Protein AF-A0A2A4TA27-F1 (afdb_monomer_lite)

Structure (mmCIF, N/CA/C/O backbone):
data_AF-A0A2A4TA27-F1
#
_entry.id   AF-A0A2A4TA27-F1
#
loop_
_atom_site.group_PDB
_atom_site.id
_atom_site.type_symbol
_atom_site.label_atom_id
_atom_site.label_alt_id
_atom_site.label_comp_id
_atom_site.label_asym_id
_atom_site.label_entity_id
_atom_site.label_seq_id
_atom_site.pdbx_PDB_ins_code
_atom_site.Cartn_x
_atom_site.Cartn_y
_atom_site.Cartn_z
_atom_site.occupancy
_atom_site.B_iso_or_equiv
_atom_site.auth_seq_id
_atom_site.auth_comp_id
_atom_site.auth_asym_id
_atom_site.auth_atom_id
_atom_site.pdbx_PDB_model_num
ATOM 1 N N . MET A 1 1 ? -9.611 -12.342 21.151 1.00 64.62 1 MET A N 1
ATOM 2 C CA . MET A 1 1 ? -9.942 -11.246 20.234 1.00 64.62 1 MET A CA 1
ATOM 3 C C . MET A 1 1 ? -11.449 -11.214 20.053 1.00 64.62 1 MET A C 1
ATOM 5 O O . MET A 1 1 ? -12.014 -12.257 19.731 1.00 64.62 1 MET A O 1
ATOM 9 N N . LYS A 1 2 ? -12.107 -10.080 20.311 1.00 84.44 2 LYS A N 1
ATOM 10 C CA . LYS A 1 2 ? -13.554 -9.932 20.094 1.00 84.44 2 LYS A CA 1
ATOM 11 C C . LYS A 1 2 ? -13.846 -9.505 18.650 1.00 84.44 2 LYS A C 1
ATOM 13 O O . LYS A 1 2 ? -14.215 -8.372 18.377 1.00 84.44 2 LYS A O 1
ATOM 18 N N . ILE A 1 3 ? -13.661 -10.434 17.708 1.00 87.12 3 ILE A N 1
ATOM 19 C CA . ILE A 1 3 ? -13.783 -10.169 16.258 1.00 87.12 3 ILE A CA 1
ATOM 20 C C . ILE A 1 3 ? -15.136 -9.552 15.895 1.00 87.12 3 ILE A C 1
ATOM 22 O O . ILE A 1 3 ? -15.188 -8.662 15.058 1.00 87.12 3 ILE A O 1
ATOM 26 N N . LYS A 1 4 ? -16.224 -9.996 16.536 1.00 91.56 4 LYS A N 1
ATOM 27 C CA . LYS A 1 4 ? -17.575 -9.479 16.271 1.00 91.56 4 LYS A CA 1
ATOM 28 C C . LYS A 1 4 ? -17.718 -7.990 16.596 1.00 91.56 4 LYS A C 1
ATOM 30 O O . LYS A 1 4 ? -18.413 -7.290 15.870 1.00 91.56 4 LYS A O 1
ATOM 35 N N . ASP A 1 5 ? -17.035 -7.512 17.632 1.00 93.19 5 ASP A N 1
ATOM 36 C CA . ASP A 1 5 ? -17.118 -6.112 18.051 1.00 93.19 5 ASP A CA 1
ATOM 37 C C . ASP A 1 5 ? -16.326 -5.221 17.088 1.00 93.19 5 ASP A C 1
ATOM 39 O O . ASP A 1 5 ? -16.842 -4.207 16.623 1.00 93.19 5 ASP A O 1
ATOM 43 N N . ILE A 1 6 ? -15.126 -5.660 16.682 1.00 94.69 6 ILE A N 1
ATOM 44 C CA . ILE A 1 6 ? -14.356 -4.997 15.615 1.00 94.69 6 ILE A CA 1
ATOM 45 C C . ILE A 1 6 ? -15.177 -4.990 14.320 1.00 94.69 6 ILE A C 1
ATOM 47 O O . ILE A 1 6 ? -15.304 -3.956 13.673 1.00 94.69 6 ILE A O 1
ATOM 51 N N . GLN A 1 7 ? -15.799 -6.118 13.968 1.00 95.94 7 GLN A N 1
ATOM 52 C CA . GLN A 1 7 ? -16.638 -6.229 12.778 1.00 95.94 7 GLN A CA 1
ATOM 53 C C . GLN A 1 7 ? -17.811 -5.243 12.808 1.00 95.94 7 GLN A C 1
ATOM 55 O O . GLN A 1 7 ? -18.128 -4.651 11.781 1.00 95.94 7 GLN A O 1
ATOM 60 N N . SER A 1 8 ? -18.428 -5.029 13.973 1.00 95.44 8 SER A N 1
ATOM 61 C CA . SER A 1 8 ? -19.489 -4.034 14.136 1.00 95.44 8 SER A CA 1
ATOM 62 C C . SER A 1 8 ? -18.990 -2.611 13.880 1.00 95.44 8 SER A C 1
ATOM 64 O O . SER A 1 8 ? -19.709 -1.823 13.270 1.00 95.44 8 SER A O 1
ATOM 66 N N . ILE A 1 9 ? -17.773 -2.277 14.321 1.00 95.56 9 ILE A N 1
ATOM 67 C CA . ILE A 1 9 ? -17.144 -0.978 14.041 1.00 95.56 9 ILE A CA 1
ATOM 68 C C . ILE A 1 9 ? -16.861 -0.839 12.541 1.00 95.56 9 ILE A C 1
ATOM 70 O O . ILE A 1 9 ? -17.221 0.174 11.950 1.00 95.56 9 ILE A O 1
ATOM 74 N N . VAL A 1 10 ? -16.278 -1.866 11.915 1.00 96.50 10 VAL A N 1
ATOM 75 C CA . VAL A 1 10 ? -15.976 -1.890 10.473 1.00 96.50 10 VAL A CA 1
ATOM 76 C C . VAL A 1 10 ? -17.240 -1.695 9.638 1.00 96.50 10 VAL A C 1
ATOM 78 O O . VAL A 1 10 ? -17.238 -0.864 8.735 1.00 96.50 10 VAL A O 1
ATOM 81 N N . ASN A 1 11 ? -18.329 -2.396 9.974 1.00 96.56 11 ASN A N 1
ATOM 82 C CA . ASN A 1 11 ? -19.616 -2.268 9.284 1.00 96.56 11 ASN A CA 1
ATOM 83 C C . ASN A 1 11 ? -20.144 -0.825 9.346 1.00 96.56 11 ASN A C 1
ATOM 85 O O . ASN A 1 11 ? -20.583 -0.264 8.349 1.00 96.56 11 ASN A O 1
ATOM 89 N N . ARG A 1 12 ? -20.032 -0.192 10.514 1.00 96.31 12 ARG A N 1
ATOM 90 C CA . ARG A 1 12 ? -20.475 1.189 10.707 1.00 96.31 12 ARG A CA 1
ATOM 91 C C . ARG A 1 12 ? -19.568 2.196 9.983 1.00 96.31 12 ARG A C 1
ATOM 93 O O . ARG A 1 12 ? -20.035 3.232 9.537 1.00 96.31 12 ARG A O 1
ATOM 100 N N . ILE A 1 13 ? -18.272 1.900 9.841 1.00 95.81 13 ILE A N 1
ATOM 101 C CA . ILE A 1 13 ? -17.334 2.730 9.066 1.00 95.81 13 ILE A CA 1
ATOM 102 C C . ILE A 1 13 ? -17.626 2.623 7.568 1.00 95.81 13 ILE A C 1
ATOM 104 O O . ILE A 1 13 ? -17.652 3.647 6.891 1.00 95.81 13 ILE A O 1
ATOM 108 N N . ILE A 1 14 ? -17.842 1.415 7.031 1.00 94.75 14 ILE A N 1
ATOM 109 C CA . ILE A 1 14 ? -18.106 1.258 5.595 1.00 94.75 14 ILE A CA 1
ATOM 110 C C . ILE A 1 14 ? -19.403 1.964 5.185 1.00 94.75 14 ILE A C 1
ATOM 112 O O . ILE A 1 14 ? -19.425 2.581 4.126 1.00 94.75 14 ILE A O 1
ATOM 116 N N . GLU A 1 15 ? -20.435 1.955 6.035 1.00 94.81 15 GLU A N 1
ATOM 117 C CA . GLU A 1 15 ? -21.699 2.680 5.819 1.00 94.81 15 GLU A CA 1
ATOM 118 C C . GLU A 1 15 ? -21.492 4.187 5.612 1.00 94.81 15 GLU A C 1
ATOM 120 O O . GLU A 1 15 ? -22.244 4.819 4.875 1.00 94.81 15 GLU A O 1
ATOM 125 N N . GLU A 1 16 ? -20.441 4.755 6.199 1.00 93.31 16 GLU A N 1
ATOM 126 C CA . GLU A 1 16 ? -20.087 6.165 6.043 1.00 93.31 16 GLU A CA 1
ATOM 127 C C . GLU A 1 16 ? -19.122 6.432 4.870 1.00 93.31 16 GLU A C 1
ATOM 129 O O . GLU A 1 16 ? -18.925 7.583 4.476 1.00 93.31 16 GLU A O 1
ATOM 134 N N . LEU A 1 17 ? -18.476 5.391 4.332 1.00 88.94 17 LEU A N 1
ATOM 135 C CA . LEU A 1 17 ? -17.512 5.487 3.227 1.00 88.94 17 LEU A CA 1
ATOM 136 C C . LEU A 1 17 ? -18.113 5.105 1.861 1.00 88.94 17 LEU A C 1
ATOM 138 O O . LEU A 1 17 ? -17.558 5.471 0.822 1.00 88.94 17 LEU A O 1
ATOM 142 N N . VAL A 1 18 ? -19.234 4.377 1.827 1.00 85.12 18 VAL A N 1
ATOM 143 C CA . VAL A 1 18 ? -19.963 4.054 0.587 1.00 85.12 18 VAL A CA 1
ATOM 144 C C . VAL A 1 18 ? -20.418 5.321 -0.161 1.00 85.12 18 VAL A C 1
ATOM 146 O O . VAL A 1 18 ? -20.655 6.357 0.457 1.00 85.12 18 VAL A O 1
ATOM 149 N N . PRO A 1 19 ? -20.549 5.272 -1.504 1.00 83.38 19 PRO A N 1
ATOM 150 C CA . PRO A 1 19 ? -20.523 4.083 -2.371 1.00 83.38 19 PRO A CA 1
ATOM 151 C C . PRO A 1 19 ? -19.126 3.625 -2.808 1.00 83.38 19 PRO A C 1
ATOM 153 O O . PRO A 1 19 ? -19.004 2.586 -3.449 1.00 83.38 19 PRO A O 1
ATOM 156 N N . ASN A 1 20 ? -18.071 4.363 -2.471 1.00 86.00 20 ASN A N 1
ATOM 157 C CA . ASN A 1 20 ? -16.763 4.183 -3.104 1.00 86.00 20 ASN A CA 1
ATOM 158 C C . ASN A 1 20 ? -15.916 3.061 -2.495 1.00 86.00 20 ASN A C 1
ATOM 160 O O . ASN A 1 20 ? -14.750 2.944 -2.832 1.00 86.00 20 ASN A O 1
ATOM 164 N N . PHE A 1 21 ? -16.439 2.245 -1.587 1.00 93.75 21 PHE A N 1
ATOM 165 C CA . PHE A 1 21 ? -15.641 1.241 -0.890 1.00 93.75 21 PHE A CA 1
ATOM 166 C C . PHE A 1 21 ? -16.381 -0.090 -0.809 1.00 93.75 21 PHE A C 1
ATOM 168 O O . PHE A 1 21 ? -17.607 -0.139 -0.758 1.00 93.75 21 PHE A O 1
ATOM 175 N N . THR A 1 22 ? -15.617 -1.180 -0.785 1.00 94.31 22 THR A N 1
ATOM 176 C CA . THR A 1 22 ? -16.113 -2.545 -0.581 1.00 94.31 22 THR A CA 1
ATOM 177 C C . THR A 1 22 ? -15.485 -3.137 0.672 1.00 94.31 22 THR A C 1
ATOM 179 O O . THR A 1 22 ? -14.321 -2.886 0.973 1.00 94.31 22 THR A O 1
ATOM 182 N N . GLN A 1 23 ? -16.246 -3.950 1.400 1.00 95.06 23 GLN A N 1
ATOM 183 C CA . GLN A 1 23 ? -15.779 -4.629 2.601 1.00 95.06 23 GLN A CA 1
ATOM 184 C C . GLN A 1 23 ? -15.590 -6.130 2.354 1.00 95.06 23 GLN A C 1
ATOM 186 O O . GLN A 1 23 ? -16.453 -6.792 1.778 1.00 95.06 23 GLN A O 1
ATOM 191 N N . LYS A 1 24 ? -14.497 -6.686 2.881 1.00 93.69 24 LYS A N 1
ATOM 192 C CA . LYS A 1 24 ? -14.246 -8.125 2.977 1.00 93.69 24 LYS A CA 1
ATOM 193 C C . LYS A 1 24 ? -13.761 -8.487 4.378 1.00 93.69 24 LYS A C 1
ATOM 195 O O . LYS A 1 24 ? -12.585 -8.358 4.701 1.00 93.69 24 LYS A O 1
ATOM 200 N N . GLY A 1 25 ? -14.676 -8.953 5.227 1.00 93.81 25 GLY A N 1
ATOM 201 C CA . GLY A 1 25 ? -14.370 -9.214 6.636 1.00 93.81 25 GLY A CA 1
ATOM 202 C C . GLY A 1 25 ? -13.944 -7.930 7.353 1.00 93.81 25 GLY A C 1
ATOM 203 O O . GLY A 1 25 ? -14.730 -6.984 7.428 1.00 93.81 25 GLY A O 1
ATOM 204 N N . LEU A 1 26 ? -12.701 -7.908 7.843 1.00 96.00 26 LEU A N 1
ATOM 205 C CA . LEU A 1 26 ? -12.072 -6.764 8.516 1.00 96.00 26 LEU A CA 1
ATOM 206 C C . LEU A 1 26 ? -11.231 -5.883 7.572 1.00 96.00 26 LEU A C 1
ATOM 208 O O . LEU A 1 26 ? -10.465 -5.041 8.031 1.00 96.00 26 LEU A O 1
ATOM 212 N N . LEU A 1 27 ? -11.359 -6.083 6.262 1.00 96.81 27 LEU A N 1
ATOM 213 C CA . LEU A 1 27 ? -10.717 -5.276 5.233 1.00 96.81 27 LEU A CA 1
ATOM 214 C C . LEU A 1 27 ? -11.757 -4.368 4.568 1.00 96.81 27 LEU A C 1
ATOM 216 O O . LEU A 1 27 ? -12.830 -4.835 4.184 1.00 96.81 27 LEU A O 1
ATOM 220 N N . ILE A 1 28 ? -11.420 -3.095 4.385 1.00 97.25 28 ILE A N 1
ATOM 221 C CA . ILE A 1 28 ? -12.165 -2.144 3.556 1.00 97.25 28 ILE A CA 1
ATOM 222 C C . ILE A 1 28 ? -11.253 -1.724 2.404 1.00 97.25 28 ILE A C 1
ATOM 224 O O . ILE A 1 28 ? -10.151 -1.247 2.650 1.00 97.25 28 ILE A O 1
ATOM 228 N N . VAL A 1 29 ? -11.695 -1.871 1.158 1.00 96.38 29 VAL A N 1
ATOM 229 C CA . VAL A 1 29 ? -10.914 -1.530 -0.042 1.00 96.38 29 VAL A CA 1
ATOM 230 C C . VAL A 1 29 ? -11.632 -0.498 -0.899 1.00 96.38 29 VAL A C 1
ATOM 232 O O . VAL A 1 29 ? -12.853 -0.556 -1.055 1.00 96.38 29 VAL A O 1
ATOM 235 N N . SER A 1 30 ? -10.874 0.439 -1.466 1.00 95.38 30 SER A N 1
ATOM 236 C CA . SER A 1 30 ? -11.365 1.330 -2.522 1.00 95.38 30 SER A CA 1
ATOM 237 C C . SER A 1 30 ? -11.312 0.622 -3.890 1.00 95.38 30 SER A C 1
ATOM 239 O O . SER A 1 30 ? -10.654 -0.419 -4.027 1.00 95.38 30 SER A O 1
ATOM 241 N N . PRO A 1 31 ? -12.000 1.127 -4.931 1.00 94.56 31 PRO A N 1
ATOM 242 C CA . PRO A 1 31 ? -12.074 0.475 -6.228 1.00 94.56 31 PRO A CA 1
ATOM 243 C C . PRO A 1 31 ? -10.729 0.653 -6.915 1.00 94.56 31 PRO A C 1
ATOM 245 O O . PRO A 1 31 ? -10.259 1.783 -7.017 1.00 94.56 31 PRO A O 1
ATOM 248 N N . ILE A 1 32 ? -10.110 -0.433 -7.387 1.00 95.56 32 ILE A N 1
ATOM 249 C CA . ILE A 1 32 ? -8.778 -0.403 -8.011 1.00 95.56 32 ILE A CA 1
ATOM 250 C C . ILE A 1 32 ? -8.744 0.636 -9.143 1.00 95.56 32 ILE A C 1
ATOM 252 O O . ILE A 1 32 ? -9.527 0.559 -10.085 1.00 95.56 32 ILE A O 1
ATOM 256 N N . SER A 1 33 ? -7.815 1.585 -9.041 1.00 95.31 33 SER A N 1
ATOM 257 C CA . SER A 1 33 ? -7.606 2.681 -9.983 1.00 95.31 33 SER A CA 1
ATOM 258 C C . SER A 1 33 ? -6.177 2.591 -10.482 1.00 95.31 33 SER A C 1
ATOM 260 O O . SER A 1 33 ? -5.261 2.479 -9.675 1.00 95.31 33 SER A O 1
ATOM 262 N N . ASP A 1 34 ? -6.016 2.534 -11.801 1.00 95.38 34 ASP A N 1
ATOM 263 C CA . ASP A 1 34 ? -4.735 2.426 -12.509 1.00 95.38 34 ASP A CA 1
ATOM 264 C C . ASP A 1 34 ? -3.711 1.461 -11.875 1.00 95.38 34 ASP A C 1
ATOM 266 O O . ASP A 1 34 ? -2.543 1.768 -11.650 1.00 95.38 34 ASP A O 1
ATOM 270 N N . GLY A 1 35 ? -4.186 0.263 -11.524 1.00 95.88 35 GLY A N 1
ATOM 271 C CA . GLY A 1 35 ? -3.349 -0.777 -10.926 1.00 95.88 35 GLY A CA 1
ATOM 272 C C . GLY A 1 35 ? -2.989 -0.548 -9.456 1.00 95.88 35 GLY A C 1
ATOM 273 O O . GLY A 1 35 ? -2.203 -1.320 -8.922 1.00 95.88 35 GLY A O 1
ATOM 274 N N . ILE A 1 36 ? -3.566 0.441 -8.776 1.00 97.69 36 ILE A N 1
ATOM 275 C CA . ILE A 1 36 ? -3.342 0.703 -7.354 1.00 97.69 36 ILE A CA 1
ATOM 276 C C . ILE A 1 36 ? -4.495 0.143 -6.513 1.00 97.69 36 ILE A C 1
ATOM 278 O O . ILE A 1 36 ? -5.661 0.519 -6.665 1.00 97.69 36 ILE A O 1
ATOM 282 N N . LEU A 1 37 ? -4.180 -0.736 -5.566 1.00 97.44 37 LEU A N 1
ATOM 283 C CA . LEU A 1 37 ? -5.090 -1.168 -4.506 1.00 97.44 37 LEU A CA 1
ATOM 284 C C . LEU A 1 37 ? -4.879 -0.282 -3.276 1.00 97.44 37 LEU A C 1
ATOM 286 O O . LEU A 1 37 ? -3.744 -0.074 -2.874 1.00 97.44 37 LEU A O 1
ATOM 290 N N . ARG A 1 38 ? -5.948 0.235 -2.666 1.00 97.00 38 ARG A N 1
ATOM 291 C CA . ARG A 1 38 ? -5.859 1.007 -1.416 1.00 97.00 38 ARG A CA 1
ATOM 292 C C . ARG A 1 38 ? -6.947 0.576 -0.452 1.00 97.00 38 ARG A C 1
ATOM 294 O O . ARG A 1 38 ? -7.988 0.068 -0.876 1.00 97.00 38 ARG A O 1
ATOM 301 N N . GLY A 1 39 ? -6.737 0.817 0.834 1.00 97.25 39 GLY A N 1
ATOM 302 C CA . GLY A 1 39 ? -7.762 0.506 1.814 1.00 97.25 39 GLY A CA 1
ATOM 303 C C . GLY A 1 39 ? -7.319 0.610 3.259 1.00 97.25 39 GLY A C 1
ATOM 304 O O . GLY A 1 39 ? -6.287 1.196 3.581 1.00 97.25 39 GLY A O 1
ATOM 305 N N . PHE A 1 40 ? -8.138 0.000 4.108 1.00 98.00 40 PHE A N 1
ATOM 306 C CA . PHE A 1 40 ? -7.952 -0.113 5.542 1.00 98.00 40 PHE A CA 1
ATOM 307 C C . PHE A 1 40 ? -8.009 -1.577 5.967 1.00 98.00 40 PHE A C 1
ATOM 309 O O . PHE A 1 40 ? -8.914 -2.302 5.549 1.00 98.00 40 PHE A O 1
ATOM 316 N N . SER A 1 41 ? -7.085 -1.998 6.826 1.00 97.62 41 SER A N 1
ATOM 317 C CA . SER A 1 41 ? -7.096 -3.317 7.465 1.00 97.62 41 SER A CA 1
ATOM 318 C C . SER A 1 41 ? -7.271 -3.161 8.969 1.00 97.62 41 SER A C 1
ATOM 320 O O . SER A 1 41 ? -6.572 -2.362 9.587 1.00 97.62 41 SER A O 1
ATOM 322 N N . PHE A 1 42 ? -8.201 -3.914 9.555 1.00 97.56 42 PHE A N 1
ATOM 323 C CA . PHE A 1 42 ? -8.463 -3.910 10.991 1.00 97.56 42 PHE A CA 1
ATOM 324 C C . PHE A 1 42 ? -7.992 -5.231 11.596 1.00 97.56 42 PHE A C 1
ATOM 326 O O . PHE A 1 42 ? -8.466 -6.309 11.235 1.00 97.56 42 PHE A O 1
ATOM 333 N N . GLU A 1 43 ? -7.086 -5.149 12.562 1.00 95.06 43 GLU A N 1
ATOM 334 C CA . GLU A 1 43 ? -6.455 -6.314 13.177 1.00 95.06 43 GLU A CA 1
ATOM 335 C C . GLU A 1 43 ? -6.615 -6.251 14.690 1.00 95.06 43 GLU A C 1
ATOM 337 O O . GLU A 1 43 ? -6.182 -5.298 15.334 1.00 95.06 43 GLU A O 1
ATOM 342 N N . GLY A 1 44 ? -7.226 -7.266 15.300 1.00 94.12 44 GLY A N 1
ATOM 343 C CA . GLY A 1 44 ? -7.254 -7.331 16.759 1.00 94.12 44 GLY A CA 1
ATOM 344 C C . GLY A 1 44 ? -5.889 -7.709 17.335 1.00 94.12 44 GLY A C 1
ATOM 345 O O . GLY A 1 44 ? -5.106 -8.434 16.723 1.00 94.12 44 GLY A O 1
ATOM 346 N N . SER A 1 45 ? -5.612 -7.245 18.550 1.00 91.69 45 SER A N 1
ATOM 347 C CA . SER A 1 45 ? -4.365 -7.553 19.243 1.00 91.69 45 SER A CA 1
ATOM 348 C C . SER A 1 45 ? -4.325 -9.014 19.707 1.00 91.69 45 SER A C 1
ATOM 350 O O . SER A 1 45 ? -5.297 -9.564 20.241 1.00 91.69 45 SER A O 1
ATOM 352 N N . SER A 1 46 ? -3.164 -9.650 19.540 1.00 89.06 46 SER A N 1
ATOM 353 C CA . SER A 1 46 ? -2.881 -10.984 20.081 1.00 89.06 46 SER A CA 1
ATOM 354 C C . SER A 1 46 ? -2.675 -10.967 21.601 1.00 89.06 46 SER A C 1
ATOM 356 O O . SER A 1 46 ? -2.914 -11.978 22.261 1.00 89.06 46 SER A O 1
ATOM 358 N N . PHE A 1 47 ? -2.286 -9.817 22.162 1.00 90.62 47 PHE A N 1
ATOM 359 C CA . PHE A 1 47 ? -1.965 -9.648 23.582 1.00 90.62 47 PHE A CA 1
ATOM 360 C C . PHE A 1 47 ? -3.140 -9.121 24.411 1.00 90.62 47 PHE A C 1
ATOM 362 O O . PHE A 1 47 ? -3.257 -9.461 25.586 1.00 90.62 47 PHE A O 1
ATOM 369 N N . ASN A 1 48 ? -4.027 -8.318 23.815 1.00 91.19 48 ASN A N 1
ATOM 370 C CA . ASN A 1 48 ? -5.211 -7.785 24.488 1.00 91.19 48 ASN A CA 1
ATOM 371 C C . ASN A 1 48 ? -6.458 -7.999 23.625 1.00 91.19 48 ASN A C 1
ATOM 373 O O . ASN A 1 48 ? -6.549 -7.523 22.501 1.00 91.19 48 ASN A O 1
ATOM 377 N N . LYS A 1 49 ? -7.453 -8.710 24.164 1.00 92.50 49 LYS A N 1
ATOM 378 C CA . LYS A 1 49 ? -8.683 -9.032 23.426 1.00 92.50 49 LYS A CA 1
ATOM 379 C C . LYS A 1 49 ? -9.592 -7.821 23.198 1.00 92.50 49 LYS A C 1
ATOM 381 O O . LYS A 1 49 ? -10.465 -7.939 22.337 1.00 92.50 49 LYS A O 1
ATOM 386 N N . GLU A 1 50 ? -9.392 -6.748 23.962 1.00 93.94 50 GLU A N 1
ATOM 387 C CA . GLU A 1 50 ? -10.115 -5.479 23.851 1.00 93.94 50 GLU A CA 1
ATOM 388 C C . GLU A 1 50 ? -9.429 -4.489 22.909 1.00 93.94 50 GLU A C 1
ATOM 390 O O . GLU A 1 50 ? -10.060 -3.516 22.520 1.00 93.94 50 GLU A O 1
ATOM 395 N N . SER A 1 51 ? -8.180 -4.735 22.503 1.00 95.44 51 SER A N 1
ATOM 396 C CA . SER A 1 51 ? -7.457 -3.809 21.634 1.00 95.44 51 SER A CA 1
ATOM 397 C C . SER A 1 51 ? -7.433 -4.271 20.187 1.00 95.44 51 SER A C 1
ATOM 399 O O . SER A 1 51 ? -7.415 -5.470 19.888 1.00 95.44 51 SER A O 1
ATOM 401 N N . PHE A 1 52 ? -7.341 -3.310 19.281 1.00 97.00 52 PHE A N 1
ATOM 402 C CA . PHE A 1 52 ? -7.140 -3.533 17.861 1.00 97.00 52 PHE A CA 1
ATOM 403 C C . PHE A 1 52 ? -6.303 -2.410 17.253 1.00 97.00 52 PHE A C 1
ATOM 405 O O . PHE A 1 52 ? -5.982 -1.414 17.900 1.00 97.00 52 PHE A O 1
ATOM 412 N N . TYR A 1 53 ? -5.932 -2.612 16.004 1.00 97.12 53 TYR A N 1
ATOM 413 C CA . TYR A 1 53 ? -5.102 -1.731 15.217 1.00 97.12 53 TYR A CA 1
ATOM 414 C C . TYR A 1 53 ? -5.750 -1.536 13.852 1.00 97.12 53 TYR A C 1
ATOM 416 O O . TYR A 1 53 ? -6.481 -2.409 13.373 1.00 97.12 53 TYR A O 1
ATOM 424 N N . VAL A 1 54 ? -5.482 -0.391 13.233 1.00 97.94 54 VAL A N 1
ATOM 425 C CA . VAL A 1 54 ? -5.996 -0.064 11.904 1.00 97.94 54 VAL A CA 1
ATOM 426 C C . VAL A 1 54 ? -4.836 0.395 11.042 1.00 97.94 54 VAL A C 1
ATOM 428 O O . VAL A 1 54 ? -4.207 1.395 11.370 1.00 97.94 54 VAL A O 1
ATOM 431 N N . ASP A 1 55 ? -4.553 -0.310 9.954 1.00 97.75 55 ASP A N 1
ATOM 432 C CA . ASP A 1 55 ? -3.608 0.139 8.931 1.00 97.75 55 ASP A CA 1
ATOM 433 C C . ASP A 1 55 ? -4.356 0.797 7.789 1.00 97.75 55 ASP A C 1
ATOM 435 O O . ASP A 1 55 ? -5.395 0.299 7.359 1.00 97.75 55 ASP A O 1
ATOM 439 N N . VAL A 1 56 ? -3.795 1.880 7.262 1.00 97.62 56 VAL A N 1
ATOM 440 C CA . VAL A 1 56 ? -4.091 2.353 5.911 1.00 97.62 56 VAL A CA 1
ATOM 441 C C . VAL A 1 56 ? -2.951 1.947 4.990 1.00 97.62 56 VAL A C 1
ATOM 443 O O . VAL A 1 56 ? -1.787 2.043 5.380 1.00 97.62 56 VAL A O 1
ATOM 446 N N . PHE A 1 57 ? -3.272 1.507 3.776 1.00 96.56 57 PHE A N 1
ATOM 447 C CA . PHE A 1 57 ? -2.274 1.006 2.834 1.00 96.56 57 PHE A CA 1
ATOM 448 C C . PHE A 1 57 ? -2.557 1.405 1.386 1.00 96.56 57 PHE A C 1
ATOM 450 O O . PHE A 1 57 ? -3.699 1.669 0.995 1.00 96.56 57 PHE A O 1
ATOM 457 N N . VAL A 1 58 ? -1.485 1.398 0.597 1.00 96.69 58 VAL A N 1
ATOM 458 C CA . VAL A 1 58 ? -1.450 1.546 -0.857 1.00 96.69 58 VAL A CA 1
ATOM 459 C C . VAL A 1 58 ? -0.596 0.412 -1.403 1.00 96.69 58 VAL A C 1
ATOM 461 O O . VAL A 1 58 ? 0.518 0.219 -0.953 1.00 96.69 58 VAL A O 1
ATOM 464 N N . GLN A 1 59 ? -1.071 -0.343 -2.382 1.00 96.62 59 GLN A N 1
ATOM 465 C CA . GLN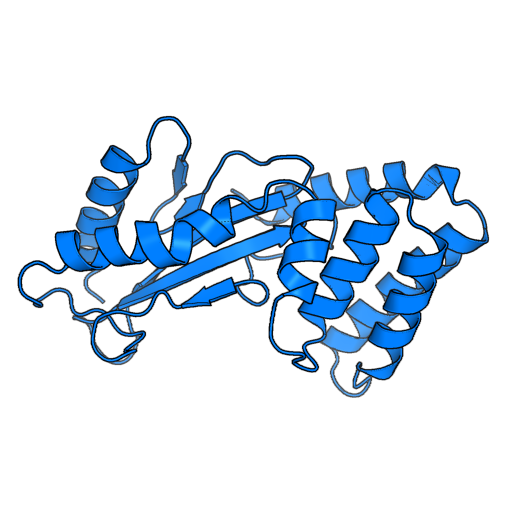 A 1 59 ? -0.334 -1.462 -2.955 1.00 96.62 59 GLN A CA 1
ATOM 466 C C . GLN A 1 59 ? -0.431 -1.412 -4.485 1.00 96.62 59 GLN A C 1
ATOM 468 O O . GLN A 1 59 ? -1.506 -1.662 -5.040 1.00 96.62 59 GLN A O 1
ATOM 473 N N . PRO A 1 60 ? 0.662 -1.089 -5.199 1.00 97.69 60 PRO A N 1
ATOM 474 C CA . 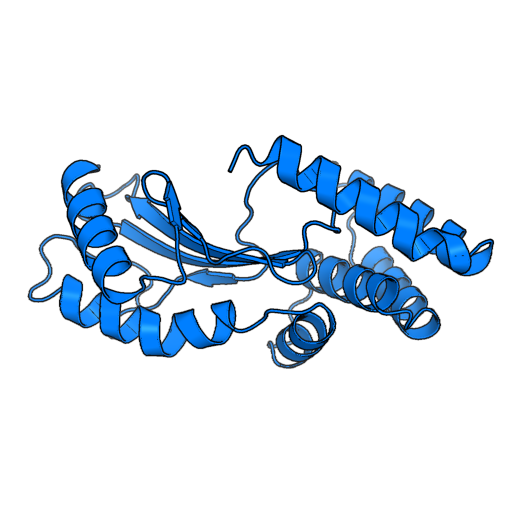PRO A 1 60 ? 0.687 -1.174 -6.653 1.00 97.69 60 PRO A CA 1
ATOM 475 C C . PRO A 1 60 ? 0.656 -2.642 -7.093 1.00 97.69 60 PRO A C 1
ATOM 477 O O . PRO A 1 60 ? 1.588 -3.403 -6.851 1.00 97.69 60 PRO A O 1
ATOM 480 N N . LEU A 1 61 ? -0.402 -3.053 -7.785 1.00 97.94 61 LEU A N 1
ATOM 481 C CA . LEU A 1 61 ? -0.611 -4.436 -8.223 1.00 97.94 61 LEU A CA 1
ATOM 482 C C . LEU A 1 61 ? 0.387 -4.867 -9.307 1.00 97.94 61 LEU A C 1
ATOM 484 O O . LEU A 1 61 ? 0.679 -6.057 -9.441 1.00 97.94 61 LEU A O 1
ATOM 488 N N . TYR A 1 62 ? 0.950 -3.915 -10.054 1.00 97.50 62 TYR A N 1
ATOM 489 C CA . TYR A 1 62 ? 2.049 -4.158 -10.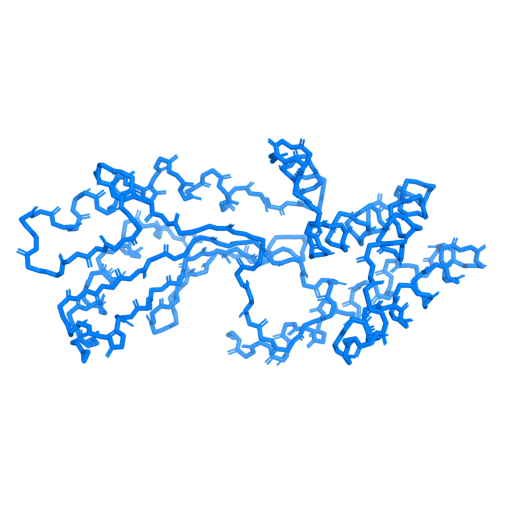992 1.00 97.50 62 TYR A CA 1
ATOM 490 C C . TYR A 1 62 ? 3.393 -4.436 -10.298 1.00 97.50 62 TYR A C 1
ATOM 492 O O . TYR A 1 62 ? 4.356 -4.780 -10.980 1.00 97.50 62 TYR A O 1
ATOM 500 N N . VAL A 1 63 ? 3.480 -4.342 -8.967 1.00 97.00 63 VAL A N 1
ATOM 501 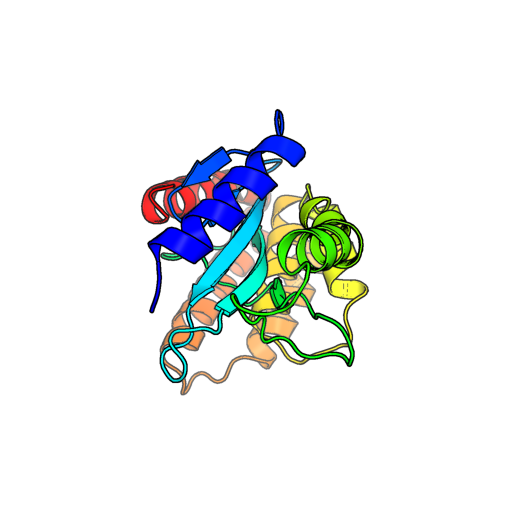C CA . VAL A 1 63 ? 4.576 -4.931 -8.186 1.00 97.00 63 VAL A CA 1
ATOM 502 C C . VAL A 1 63 ? 4.144 -6.340 -7.765 1.00 97.00 63 VAL A C 1
ATOM 504 O O . VAL A 1 63 ? 3.177 -6.478 -7.016 1.00 97.00 63 VAL A O 1
ATOM 507 N N . PRO A 1 64 ? 4.811 -7.413 -8.238 1.00 95.75 64 PRO A N 1
ATOM 508 C CA . PRO A 1 64 ? 4.352 -8.771 -7.966 1.00 95.75 64 PRO A CA 1
ATOM 509 C C . PRO A 1 64 ? 4.321 -9.115 -6.471 1.00 95.75 64 PRO A C 1
ATOM 511 O O . PRO A 1 64 ? 5.370 -9.195 -5.826 1.00 95.75 64 PRO A O 1
ATOM 514 N N . GLY A 1 65 ? 3.129 -9.411 -5.954 1.00 93.88 65 GLY A N 1
ATOM 515 C CA . GLY A 1 65 ? 2.889 -9.809 -4.565 1.00 93.88 65 GLY A CA 1
ATOM 516 C C . GLY A 1 65 ? 2.007 -11.054 -4.450 1.00 93.88 65 GLY A C 1
ATOM 517 O O . GLY A 1 65 ? 1.359 -11.467 -5.416 1.00 93.88 65 GLY A O 1
ATOM 518 N N . GLU A 1 66 ? 2.007 -11.671 -3.268 1.00 93.31 66 GLU A N 1
ATOM 519 C CA . GLU A 1 66 ? 1.160 -12.836 -2.946 1.00 93.31 66 GLU A CA 1
ATOM 520 C C . GLU A 1 66 ? 0.108 -12.533 -1.876 1.00 93.31 66 GLU A C 1
ATOM 522 O O . GLU A 1 66 ? -0.892 -13.240 -1.775 1.00 93.31 66 GLU A O 1
ATOM 527 N N . VAL A 1 67 ? 0.329 -11.481 -1.089 1.00 93.75 67 VAL A N 1
ATOM 528 C CA . VAL A 1 67 ? -0.520 -11.069 0.028 1.00 93.75 67 VAL A CA 1
ATOM 529 C C . VAL A 1 67 ? -0.735 -9.563 -0.017 1.00 93.75 67 VAL A C 1
ATOM 531 O O . VAL A 1 67 ? 0.014 -8.841 -0.681 1.00 93.75 67 VAL A O 1
ATOM 534 N N . ILE A 1 68 ? -1.763 -9.100 0.692 1.00 93.31 68 ILE A N 1
ATOM 535 C CA . ILE A 1 68 ? -1.865 -7.682 1.018 1.00 93.31 68 ILE A CA 1
ATOM 536 C C . ILE A 1 68 ? -0.767 -7.402 2.029 1.00 93.31 68 ILE A C 1
ATOM 538 O O . ILE A 1 68 ? -0.714 -8.051 3.075 1.00 93.31 68 ILE A O 1
ATOM 542 N N . ASP A 1 69 ? 0.120 -6.481 1.690 1.00 89.31 69 ASP A N 1
ATOM 543 C CA . ASP A 1 69 ? 1.169 -6.027 2.584 1.00 89.31 69 ASP A CA 1
ATOM 544 C C . ASP A 1 69 ? 0.940 -4.563 2.962 1.00 89.31 69 ASP A C 1
ATOM 546 O O . ASP A 1 69 ? 0.303 -3.796 2.239 1.00 89.31 69 ASP A O 1
ATOM 550 N N . PHE A 1 70 ? 1.429 -4.195 4.141 1.00 92.75 70 PHE A N 1
ATOM 551 C CA . PHE A 1 70 ? 1.221 -2.872 4.728 1.00 92.75 70 PHE A CA 1
ATOM 552 C C . PHE A 1 70 ? 2.513 -2.047 4.733 1.00 92.75 70 PHE A C 1
ATOM 554 O O . PHE A 1 70 ? 2.628 -1.090 5.494 1.00 92.75 70 PHE A O 1
ATOM 561 N N . ASN A 1 71 ? 3.497 -2.416 3.898 1.00 91.94 71 ASN A N 1
ATOM 562 C CA . ASN A 1 71 ? 4.792 -1.728 3.849 1.00 91.94 71 ASN A CA 1
ATOM 563 C C . ASN A 1 71 ? 4.651 -0.304 3.301 1.00 91.94 71 ASN A C 1
ATOM 565 O O . ASN A 1 71 ? 5.327 0.617 3.745 1.00 91.94 71 ASN A O 1
ATOM 569 N N . LEU A 1 72 ? 3.729 -0.119 2.357 1.00 93.12 72 LEU A N 1
ATOM 570 C CA . LEU A 1 72 ? 3.355 1.174 1.797 1.00 93.12 72 LEU A CA 1
ATOM 571 C C . LEU A 1 72 ? 2.094 1.679 2.494 1.00 93.12 72 LEU A C 1
ATOM 573 O O . LEU A 1 72 ? 0.987 1.677 1.954 1.00 93.12 72 LEU A O 1
ATOM 577 N N . GLY A 1 73 ? 2.260 2.075 3.744 1.00 93.12 73 GLY A N 1
ATOM 578 C CA . GLY A 1 73 ? 1.145 2.419 4.601 1.00 93.12 73 GLY A CA 1
ATOM 579 C C . GLY A 1 73 ? 1.601 2.879 5.968 1.00 93.12 73 GLY A C 1
ATOM 580 O O . GLY A 1 73 ? 2.774 3.177 6.194 1.00 93.12 73 GLY A O 1
ATOM 581 N N . ARG A 1 74 ? 0.643 2.972 6.884 1.00 93.81 74 ARG A N 1
ATOM 582 C CA . ARG A 1 74 ? 0.906 3.224 8.302 1.00 93.81 74 ARG A CA 1
ATOM 583 C C . ARG A 1 74 ? -0.297 2.845 9.147 1.00 93.81 74 ARG A C 1
ATOM 585 O O . ARG A 1 74 ? -1.436 2.889 8.677 1.00 93.81 74 ARG A O 1
ATOM 592 N N . ARG A 1 75 ? -0.043 2.602 10.430 1.00 96.06 75 ARG A N 1
ATOM 593 C CA . ARG A 1 75 ? -1.100 2.529 11.436 1.00 96.06 75 ARG A CA 1
ATOM 594 C C . ARG A 1 75 ? -1.765 3.903 11.587 1.00 96.06 75 ARG A C 1
ATOM 596 O O . ARG A 1 75 ? -1.092 4.935 11.617 1.00 96.06 75 ARG A O 1
ATOM 603 N N . ILE A 1 76 ? -3.090 3.911 11.679 1.00 97.38 76 ILE A N 1
ATOM 604 C CA . ILE A 1 76 ? -3.899 5.083 12.008 1.00 97.38 76 ILE A CA 1
ATOM 605 C C . ILE A 1 76 ? -3.772 5.336 13.507 1.00 97.38 76 ILE A C 1
ATOM 607 O O . ILE A 1 76 ? -4.109 4.473 14.321 1.00 97.38 76 ILE A O 1
ATOM 611 N N . LEU A 1 77 ? -3.296 6.527 13.860 1.00 97.12 77 LEU A N 1
ATOM 612 C CA . LEU A 1 77 ? -3.025 6.890 15.243 1.00 97.12 77 LEU A CA 1
ATOM 613 C C . LEU A 1 77 ? -4.263 7.515 15.890 1.00 97.12 77 LEU A C 1
ATOM 615 O O . LEU A 1 77 ? -4.932 8.364 15.297 1.00 97.12 77 LEU A O 1
ATOM 619 N N . GLY A 1 78 ? -4.557 7.105 17.116 1.00 93.44 78 GLY A N 1
ATOM 620 C CA . GLY A 1 78 ? -5.519 7.749 17.993 1.00 93.44 78 GLY A CA 1
ATOM 621 C C . GLY A 1 78 ? -4.929 8.960 18.715 1.00 93.44 78 GLY A C 1
ATOM 622 O O . GLY A 1 78 ? -3.886 9.512 18.354 1.00 93.44 78 GLY A O 1
ATOM 623 N N . GLU A 1 79 ? -5.615 9.379 19.773 1.00 85.06 79 GLU A N 1
ATOM 624 C CA . GLU A 1 79 ? -5.135 10.441 20.657 1.00 85.06 79 GLU A CA 1
ATOM 625 C C . GLU A 1 79 ? -3.782 10.050 21.292 1.00 85.06 79 GLU A C 1
ATOM 627 O O . GLU A 1 79 ? -3.499 8.876 21.535 1.00 85.06 79 GLU A O 1
ATOM 632 N N . ASN A 1 80 ? -2.919 11.040 21.550 1.00 86.50 80 ASN A N 1
ATOM 633 C CA . ASN A 1 80 ? -1.552 10.852 22.072 1.00 86.50 80 ASN A CA 1
ATOM 634 C C . ASN A 1 80 ? -0.613 10.017 21.179 1.00 86.50 80 ASN A C 1
ATOM 636 O O . ASN A 1 80 ? 0.353 9.442 21.678 1.00 86.50 80 ASN A O 1
ATOM 640 N N . SER A 1 81 ? -0.881 9.950 19.871 1.00 89.69 81 SER A N 1
ATOM 641 C CA . SER A 1 81 ? -0.065 9.203 18.900 1.00 89.69 81 SER A CA 1
ATOM 642 C C . SER A 1 81 ? -0.004 7.689 19.160 1.00 89.69 81 SER A C 1
ATOM 644 O O . SER A 1 81 ? 0.925 7.026 18.702 1.00 89.69 81 SER A O 1
ATOM 646 N N . SER A 1 82 ? -0.983 7.133 19.884 1.00 93.50 82 SER A N 1
ATOM 647 C CA . SER A 1 82 ? -1.125 5.683 20.071 1.00 93.50 82 SER A CA 1
ATOM 648 C C . SER A 1 82 ? -1.656 5.037 18.795 1.00 93.50 82 SER A C 1
ATOM 650 O O . SER A 1 82 ? -2.669 5.478 18.267 1.00 93.50 82 SER A O 1
ATOM 652 N N . ASP A 1 83 ? -1.030 3.967 18.315 1.00 94.81 83 ASP A N 1
ATOM 653 C CA . ASP A 1 83 ? -1.540 3.157 17.198 1.00 94.81 83 ASP A CA 1
ATOM 654 C C . ASP A 1 83 ? -2.568 2.098 17.635 1.00 94.81 83 ASP A C 1
ATOM 656 O O . ASP A 1 83 ? -3.249 1.489 16.806 1.00 94.81 83 ASP A O 1
ATOM 660 N N . ARG A 1 84 ? -2.687 1.884 18.948 1.00 95.81 84 ARG A N 1
ATOM 661 C CA . ARG A 1 84 ? -3.613 0.943 19.568 1.00 95.81 84 ARG A CA 1
ATOM 662 C C . ARG A 1 84 ? -4.936 1.624 19.896 1.00 95.81 84 ARG A C 1
ATOM 664 O O . ARG A 1 84 ? -4.955 2.618 20.622 1.00 95.81 84 ARG A O 1
ATOM 671 N N . TRP A 1 85 ? -6.018 1.008 19.436 1.00 96.31 85 TRP A N 1
ATOM 672 C CA . TRP A 1 85 ? -7.403 1.376 19.712 1.00 96.31 85 TRP A CA 1
ATOM 673 C C . TRP A 1 85 ? -8.024 0.385 20.694 1.00 96.31 85 TRP A C 1
ATOM 675 O O . TRP A 1 85 ? -7.765 -0.815 20.598 1.00 96.31 85 TRP A O 1
ATOM 685 N N . GLU A 1 86 ? -8.854 0.859 21.622 1.00 95.56 86 GLU A N 1
ATOM 686 C CA . GLU A 1 86 ? -9.502 0.014 22.632 1.00 95.56 86 GLU A CA 1
ATOM 687 C C . GLU A 1 86 ? -11.021 -0.024 22.407 1.00 95.56 86 GLU A C 1
ATOM 689 O O . GLU A 1 86 ? -11.686 1.005 22.344 1.00 95.56 86 GLU A O 1
ATOM 694 N N . LEU A 1 87 ? -11.604 -1.221 22.318 1.00 94.06 87 LEU A N 1
ATOM 695 C CA . LEU A 1 87 ? -13.038 -1.431 22.076 1.00 94.06 87 LEU A CA 1
ATOM 696 C C . LEU A 1 87 ? -13.928 -0.837 23.173 1.00 94.06 87 LEU A C 1
ATOM 698 O O . LEU A 1 87 ? -15.075 -0.478 22.915 1.00 94.06 87 LEU A O 1
ATOM 702 N N . ASN A 1 88 ? -13.414 -0.762 24.400 1.00 92.88 88 ASN A N 1
ATOM 703 C CA . ASN A 1 88 ? -14.118 -0.195 25.546 1.00 92.88 88 ASN A CA 1
ATOM 704 C C . ASN A 1 88 ? -13.876 1.314 25.713 1.00 92.88 88 ASN A C 1
ATOM 706 O O . ASN A 1 88 ? -14.409 1.910 26.652 1.00 92.88 88 ASN A O 1
ATOM 710 N N . GLU A 1 89 ? -13.085 1.934 24.833 1.00 93.50 89 GLU A N 1
ATOM 711 C CA . GLU A 1 89 ? -12.876 3.371 24.863 1.00 93.50 89 GLU A CA 1
ATOM 712 C C . GLU A 1 89 ? -14.189 4.097 24.556 1.00 93.50 89 GLU A C 1
ATOM 714 O O . GLU A 1 89 ? -14.932 3.783 23.619 1.00 93.50 89 GLU A O 1
ATOM 719 N N . LYS A 1 90 ? -14.485 5.117 25.364 1.00 94.00 90 LYS A N 1
ATOM 720 C CA . LYS A 1 90 ? -15.660 5.954 25.151 1.00 94.00 90 LYS A CA 1
ATOM 721 C C . LYS A 1 90 ? -15.556 6.654 23.794 1.00 94.00 90 LYS A C 1
ATOM 723 O O . LYS A 1 90 ? -14.590 7.368 23.538 1.00 94.00 90 LYS A O 1
ATOM 728 N N . ASN A 1 91 ? -16.602 6.517 22.981 1.00 94.44 91 ASN A N 1
ATOM 729 C CA . ASN A 1 91 ? -16.696 7.096 21.637 1.00 94.44 91 ASN A CA 1
ATOM 730 C C . ASN A 1 91 ? -15.595 6.598 20.676 1.00 94.44 91 ASN A C 1
ATOM 732 O O . ASN A 1 91 ? -15.146 7.349 19.808 1.00 94.44 91 ASN A O 1
ATOM 736 N N . VAL A 1 92 ? -15.137 5.345 20.833 1.00 95.00 92 VAL A N 1
ATOM 737 C CA . VAL A 1 92 ? -14.097 4.754 19.970 1.00 95.00 92 VAL A CA 1
ATOM 738 C C . VAL A 1 92 ? -14.437 4.880 18.484 1.00 95.00 92 VAL A C 1
ATOM 740 O O . VAL A 1 92 ? -13.563 5.196 17.685 1.00 95.00 92 VAL A O 1
ATOM 743 N N . PHE A 1 93 ? -15.710 4.704 18.111 1.00 96.00 93 PHE A N 1
ATOM 744 C CA . PHE A 1 93 ? -16.151 4.834 16.724 1.00 96.00 93 PHE A CA 1
ATOM 745 C C . PHE A 1 93 ? -15.926 6.251 16.195 1.00 96.00 93 PHE A C 1
ATOM 747 O O . PHE A 1 93 ? -15.291 6.424 15.160 1.00 96.00 93 PHE A O 1
ATOM 754 N N . GLU A 1 94 ? -16.418 7.266 16.904 1.00 96.44 94 GLU A N 1
ATOM 755 C CA . GLU A 1 94 ? -16.342 8.658 16.466 1.00 96.44 94 GLU A CA 1
ATOM 756 C C . GLU A 1 94 ? -14.882 9.127 16.370 1.00 96.44 94 GLU A C 1
ATOM 758 O O . GLU A 1 94 ? -14.501 9.773 15.390 1.00 96.44 94 GLU A O 1
ATOM 763 N N . LYS A 1 95 ? -14.046 8.745 17.346 1.00 96.62 95 LYS A N 1
ATOM 764 C CA . LYS A 1 95 ? -12.608 9.051 17.350 1.00 96.62 95 LYS A CA 1
ATOM 765 C C . LYS A 1 95 ? -11.874 8.370 16.199 1.00 96.62 95 LYS A C 1
ATOM 767 O O . LYS A 1 95 ? -11.128 9.023 15.469 1.00 96.62 95 LYS A O 1
ATOM 772 N N . LEU A 1 96 ? -12.108 7.073 16.009 1.00 97.19 96 LEU A N 1
ATOM 773 C CA . LEU A 1 96 ? -11.483 6.308 14.936 1.00 97.19 96 LEU A CA 1
ATOM 774 C C . LEU A 1 96 ? -11.912 6.818 13.567 1.00 97.19 96 LEU A C 1
ATOM 776 O O . LEU A 1 96 ? -11.079 6.989 12.683 1.00 97.19 96 LEU A O 1
ATOM 780 N N . PHE A 1 97 ? -13.195 7.112 13.387 1.00 96.94 97 PHE A N 1
ATOM 781 C CA . PHE A 1 97 ? -13.696 7.614 12.119 1.00 96.94 97 PHE A CA 1
ATOM 782 C C . PHE A 1 97 ? -13.102 8.986 11.777 1.00 96.94 97 PHE A C 1
ATOM 784 O O . PHE A 1 97 ? -12.712 9.228 10.633 1.00 96.94 97 PHE A O 1
ATOM 791 N N . PHE A 1 98 ? -12.936 9.866 12.769 1.00 96.19 98 PHE A N 1
ATOM 792 C CA . PHE A 1 98 ? -12.201 11.117 12.589 1.00 96.19 98 PHE A CA 1
ATOM 793 C C . PHE A 1 98 ? -10.729 10.881 12.200 1.00 96.19 98 PHE A C 1
ATOM 795 O O . PHE A 1 98 ? -10.215 11.536 11.286 1.00 96.19 98 PHE A O 1
ATOM 802 N N . ALA A 1 99 ? -10.051 9.926 12.843 1.00 97.44 99 ALA A N 1
ATOM 803 C CA . ALA A 1 99 ? -8.672 9.567 12.513 1.00 97.44 99 ALA A CA 1
ATOM 804 C C . ALA A 1 99 ? -8.549 8.986 11.091 1.00 97.44 99 ALA A C 1
ATOM 806 O O . ALA A 1 99 ? -7.665 9.384 10.337 1.00 97.44 99 ALA A O 1
ATOM 807 N N . ILE A 1 100 ? -9.488 8.134 10.669 1.00 96.62 100 ILE A N 1
ATOM 808 C CA . ILE A 1 100 ? -9.572 7.617 9.296 1.00 96.62 100 ILE A CA 1
ATOM 809 C C . ILE A 1 100 ? -9.731 8.763 8.295 1.00 96.62 100 ILE A C 1
ATOM 811 O O . ILE A 1 100 ? -9.005 8.803 7.302 1.00 96.62 100 ILE A O 1
ATOM 815 N N . LYS A 1 101 ? -10.618 9.731 8.558 1.00 95.81 101 LYS A N 1
ATOM 816 C CA . LYS A 1 101 ? -10.796 10.888 7.666 1.00 95.81 101 LYS A CA 1
ATOM 817 C C . LYS A 1 101 ? -9.538 11.742 7.545 1.00 95.81 101 LYS A C 1
ATOM 819 O O . LYS A 1 101 ? -9.182 12.146 6.445 1.00 95.81 101 LYS A O 1
ATOM 824 N N . SER A 1 102 ? -8.884 12.027 8.667 1.00 95.75 102 SER A N 1
ATOM 825 C CA . SER A 1 102 ? -7.753 12.961 8.719 1.00 95.75 102 SER A CA 1
ATOM 826 C C . SER A 1 102 ? -6.423 12.341 8.285 1.00 95.75 102 SER A C 1
ATOM 828 O O . SER A 1 102 ? -5.619 13.011 7.644 1.00 95.75 102 SER A O 1
ATOM 830 N N . GLN A 1 103 ? -6.182 11.071 8.611 1.00 95.50 103 GLN A N 1
ATOM 831 C CA . GLN A 1 103 ? -4.895 10.403 8.384 1.00 95.50 103 GLN A CA 1
ATOM 832 C C . GLN A 1 103 ? -4.949 9.359 7.271 1.00 95.50 103 GLN A C 1
ATOM 834 O O . GLN A 1 103 ? -3.930 9.122 6.617 1.00 95.50 103 GLN A O 1
ATOM 839 N N . GLY A 1 104 ? -6.110 8.726 7.095 1.00 95.44 104 GLY A N 1
ATOM 840 C CA . GLY A 1 104 ? -6.326 7.590 6.210 1.00 95.44 104 GLY A CA 1
ATOM 841 C C . GLY A 1 104 ? -6.753 7.980 4.802 1.00 95.44 104 GLY A C 1
ATOM 842 O O . GLY A 1 104 ? -6.096 7.608 3.835 1.00 95.44 104 GLY A O 1
ATOM 843 N N . LEU A 1 105 ? -7.820 8.772 4.670 1.00 94.00 105 LEU A N 1
ATOM 844 C CA . LEU A 1 105 ? -8.334 9.183 3.357 1.00 94.00 105 LEU A CA 1
ATOM 845 C C . LEU A 1 105 ? -7.282 9.866 2.464 1.00 94.00 105 LEU A C 1
ATOM 847 O O . LEU A 1 105 ? -7.240 9.526 1.284 1.00 94.00 105 LEU A O 1
ATOM 851 N N . PRO A 1 106 ? -6.374 10.731 2.969 1.00 93.94 106 PRO A N 1
ATOM 852 C CA . PRO A 1 106 ? -5.298 11.274 2.137 1.00 93.94 106 PRO A CA 1
ATOM 853 C C . PRO A 1 106 ? -4.401 10.205 1.497 1.00 93.94 106 PRO A C 1
ATOM 855 O O . PRO A 1 106 ? -3.926 10.403 0.386 1.00 93.94 106 PRO A O 1
ATOM 858 N N . VAL A 1 107 ? -4.189 9.071 2.173 1.00 93.31 107 VAL A N 1
ATOM 859 C CA . VAL A 1 107 ? -3.396 7.943 1.657 1.00 93.31 107 VAL A CA 1
ATOM 860 C C . VAL A 1 107 ? -4.209 7.130 0.645 1.00 93.31 107 VAL A C 1
ATOM 862 O O . VAL A 1 107 ? -3.694 6.735 -0.395 1.00 93.31 107 VAL A O 1
ATOM 865 N N . VAL A 1 108 ? -5.503 6.924 0.897 1.00 93.31 108 VAL A N 1
ATOM 866 C CA . VAL A 1 108 ? -6.387 6.203 -0.037 1.00 93.31 108 VAL A CA 1
ATOM 867 C C . VAL A 1 108 ? -6.632 6.982 -1.338 1.00 93.31 108 VAL A C 1
ATOM 869 O O . VAL A 1 108 ? -6.912 6.372 -2.366 1.00 93.31 108 VAL A O 1
ATOM 872 N N . ASN A 1 109 ? -6.444 8.302 -1.332 1.00 93.38 109 ASN A N 1
ATOM 873 C CA . ASN A 1 109 ? -6.521 9.149 -2.528 1.00 93.38 109 ASN A CA 1
ATOM 874 C C . ASN A 1 109 ? -5.274 9.064 -3.435 1.00 93.38 109 ASN A C 1
ATOM 876 O O . ASN A 1 109 ? -5.178 9.787 -4.426 1.00 93.38 109 ASN A O 1
ATOM 880 N N . VAL A 1 110 ? -4.302 8.200 -3.128 1.00 95.69 110 VAL A N 1
ATOM 881 C CA . VAL A 1 110 ? -3.156 7.914 -4.004 1.00 95.69 110 VAL A CA 1
ATOM 882 C C . VAL A 1 110 ? -3.606 6.953 -5.110 1.00 95.69 110 VAL A C 1
ATOM 884 O O . VAL A 1 110 ? -3.366 5.756 -5.044 1.00 95.69 110 VAL A O 1
ATOM 887 N N . GLU A 1 111 ? -4.344 7.455 -6.100 1.00 95.88 111 GLU A N 1
ATOM 888 C CA . GLU A 1 111 ? -5.087 6.614 -7.058 1.00 95.88 111 GLU A CA 1
ATOM 889 C C . GLU A 1 111 ? -4.336 6.256 -8.345 1.00 95.88 111 GLU A C 1
ATOM 891 O O . GLU A 1 111 ? -4.854 5.470 -9.139 1.00 95.88 111 GLU A O 1
ATOM 896 N N . THR A 1 112 ? -3.152 6.835 -8.565 1.00 97.81 112 THR A N 1
ATOM 897 C CA . THR A 1 112 ? -2.335 6.602 -9.765 1.00 97.81 112 THR A CA 1
ATOM 898 C C . THR A 1 112 ? -0.872 6.320 -9.408 1.00 97.81 112 THR A C 1
ATOM 900 O O . THR A 1 112 ? -0.406 6.715 -8.331 1.00 97.81 112 THR A O 1
ATOM 903 N N . PRO A 1 113 ? -0.109 5.682 -10.311 1.00 97.88 113 PRO A N 1
ATOM 904 C CA . PRO A 1 113 ? 1.331 5.494 -10.154 1.00 97.88 113 PRO A CA 1
ATOM 905 C C . PRO A 1 113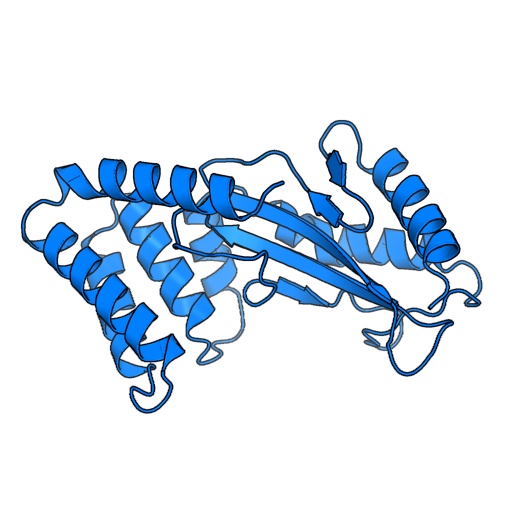 ? 2.118 6.804 -9.951 1.00 97.88 113 PRO A C 1
ATOM 907 O O . PRO A 1 113 ? 3.042 6.845 -9.142 1.00 97.88 113 PRO A O 1
ATOM 910 N N . GLU A 1 114 ? 1.758 7.899 -10.629 1.00 97.75 114 GLU A N 1
ATOM 911 C CA . GLU A 1 114 ? 2.409 9.209 -10.452 1.00 97.75 114 GLU A CA 1
ATOM 912 C C . GLU A 1 114 ? 2.119 9.817 -9.079 1.00 97.75 114 GLU A C 1
ATOM 914 O O . GLU A 1 114 ? 3.012 10.393 -8.443 1.00 97.75 114 GLU A O 1
ATOM 919 N N . ALA A 1 115 ? 0.875 9.679 -8.608 1.00 97.69 115 ALA A N 1
ATOM 920 C CA . ALA A 1 115 ? 0.498 10.084 -7.262 1.00 97.69 115 ALA A CA 1
ATOM 921 C C . ALA A 1 115 ? 1.263 9.254 -6.224 1.00 97.69 115 ALA A C 1
ATOM 923 O O . ALA A 1 115 ? 1.726 9.811 -5.232 1.00 97.69 115 ALA A O 1
ATOM 924 N N . LEU A 1 116 ? 1.463 7.954 -6.475 1.00 97.06 116 LEU A N 1
ATOM 925 C CA . LEU A 1 116 ? 2.256 7.074 -5.617 1.00 97.06 116 LEU A CA 1
ATOM 926 C C . LEU A 1 116 ? 3.721 7.511 -5.552 1.00 97.06 116 LEU A C 1
ATOM 928 O O . LEU A 1 116 ? 4.261 7.625 -4.454 1.00 97.06 116 LEU A O 1
ATOM 932 N N . CYS A 1 117 ? 4.354 7.826 -6.685 1.00 96.88 117 CYS A N 1
ATOM 933 C CA . CYS A 1 117 ? 5.711 8.383 -6.691 1.00 96.88 117 CYS A CA 1
ATOM 934 C C . CYS A 1 117 ? 5.796 9.668 -5.858 1.00 96.88 117 CYS A C 1
ATOM 936 O O . CYS A 1 117 ? 6.667 9.789 -5.001 1.00 96.88 117 CYS A O 1
ATOM 938 N N . SER A 1 118 ? 4.858 10.593 -6.076 1.00 95.88 118 SER A N 1
ATOM 939 C CA . SER A 1 118 ? 4.822 11.883 -5.378 1.00 95.88 118 SER A CA 1
ATOM 940 C C . SER A 1 118 ? 4.581 11.716 -3.876 1.00 95.88 118 SER A C 1
ATOM 942 O O . SER A 1 118 ? 5.177 12.418 -3.061 1.00 95.88 118 SER A O 1
ATOM 944 N N . TRP A 1 119 ? 3.724 10.765 -3.496 1.00 94.56 119 TRP A N 1
ATOM 945 C CA . TRP A 1 119 ? 3.478 10.422 -2.102 1.00 94.56 119 TRP A CA 1
ATOM 946 C C . TRP A 1 119 ? 4.729 9.833 -1.450 1.00 94.56 119 TRP A C 1
ATOM 948 O O . TRP A 1 119 ? 5.122 10.325 -0.397 1.00 94.56 119 TRP A O 1
ATOM 958 N N . ILE A 1 120 ? 5.401 8.869 -2.090 1.00 94.25 120 ILE A N 1
ATOM 959 C CA . ILE A 1 120 ? 6.663 8.286 -1.600 1.00 94.25 120 ILE A CA 1
ATOM 960 C C . ILE A 1 120 ? 7.732 9.368 -1.409 1.00 94.25 120 ILE A C 1
ATOM 962 O O . ILE A 1 120 ? 8.392 9.387 -0.375 1.00 94.25 120 ILE A O 1
ATOM 966 N N . ASP A 1 121 ? 7.862 10.303 -2.351 1.00 92.94 121 ASP A N 1
ATOM 967 C CA . ASP A 1 121 ? 8.828 11.407 -2.259 1.00 92.94 121 ASP A CA 1
ATOM 968 C C . ASP A 1 121 ? 8.517 12.397 -1.122 1.00 92.94 121 ASP A C 1
ATOM 970 O O . ASP A 1 121 ? 9.411 13.097 -0.646 1.00 92.94 121 ASP A O 1
ATOM 974 N N . SER A 1 122 ? 7.261 12.452 -0.666 1.00 91.00 122 SER A N 1
ATOM 975 C CA . SER A 1 122 ? 6.849 13.261 0.489 1.00 91.00 122 SER A CA 1
ATOM 976 C C . SER A 1 122 ? 7.103 12.582 1.838 1.00 91.00 122 SER A C 1
ATOM 978 O O . SER A 1 122 ? 7.065 13.245 2.879 1.00 91.00 122 SER A O 1
ATOM 980 N N . LEU A 1 123 ? 7.338 11.265 1.844 1.00 86.44 123 LEU A N 1
ATOM 981 C CA . LEU A 1 123 ? 7.656 10.536 3.063 1.00 86.44 123 LEU A CA 1
ATOM 982 C C . LEU A 1 123 ? 9.096 10.853 3.490 1.00 86.44 123 LEU A C 1
ATOM 984 O O . LEU A 1 123 ? 9.958 11.115 2.647 1.00 86.44 123 LEU A O 1
ATOM 988 N N . PRO A 1 124 ? 9.402 10.812 4.800 1.00 80.81 124 PRO A N 1
ATOM 989 C CA . PRO A 1 124 ? 10.783 10.858 5.254 1.00 80.81 124 PRO A CA 1
ATOM 990 C C . PRO A 1 124 ? 11.614 9.808 4.500 1.00 80.81 124 PRO A C 1
ATOM 992 O O . PRO A 1 124 ? 11.112 8.702 4.290 1.00 80.81 124 PRO A O 1
ATOM 995 N N . PRO A 1 125 ? 12.862 10.114 4.101 1.00 67.69 125 PRO A N 1
ATOM 996 C CA . PRO A 1 125 ? 13.716 9.168 3.400 1.00 67.69 125 PRO A CA 1
ATOM 997 C C . PRO A 1 125 ? 14.087 8.030 4.350 1.00 67.69 125 PRO A C 1
ATOM 999 O O . PRO A 1 125 ? 15.090 8.071 5.060 1.00 67.69 125 PRO A O 1
ATOM 1002 N N . VAL A 1 126 ? 13.242 7.011 4.386 1.00 59.03 126 VAL A N 1
ATOM 1003 C CA . VAL A 1 126 ? 13.529 5.746 5.042 1.00 59.03 126 VAL A CA 1
ATOM 1004 C C . VAL A 1 126 ? 14.137 4.848 3.972 1.00 59.03 126 VAL A C 1
ATOM 1006 O O . VAL A 1 126 ? 13.658 4.817 2.839 1.00 59.03 126 VAL A O 1
ATOM 1009 N N . GLY A 1 127 ? 15.207 4.125 4.305 1.00 59.31 127 GLY A N 1
ATOM 1010 C CA . GLY A 1 127 ? 15.847 3.129 3.432 1.00 59.31 127 GLY A CA 1
ATOM 1011 C C . GLY A 1 127 ? 14.973 1.897 3.172 1.00 59.31 127 GLY A C 1
ATOM 1012 O O . GLY A 1 127 ? 15.478 0.782 3.123 1.00 59.31 127 GLY A O 1
ATOM 1013 N N . ASP A 1 128 ? 13.664 2.095 3.069 1.00 85.62 128 ASP A N 1
ATOM 1014 C CA . ASP A 1 128 ? 12.678 1.063 2.859 1.00 85.62 128 ASP A CA 1
ATOM 1015 C C . ASP A 1 128 ? 12.734 0.572 1.407 1.00 85.62 128 ASP A C 1
ATOM 1017 O O . ASP A 1 128 ? 12.461 1.300 0.445 1.00 85.62 128 ASP A O 1
ATOM 1021 N N . VAL A 1 129 ? 13.113 -0.695 1.257 1.00 93.62 129 VAL A N 1
ATOM 1022 C CA . VAL A 1 129 ? 13.223 -1.368 -0.039 1.00 93.62 129 VAL A CA 1
ATOM 1023 C C . VAL A 1 129 ? 11.875 -1.427 -0.759 1.00 93.62 129 VAL A C 1
ATOM 1025 O O . VAL A 1 129 ? 11.851 -1.374 -1.989 1.00 93.62 129 VAL A O 1
ATOM 1028 N N . TYR A 1 130 ? 10.755 -1.467 -0.027 1.00 93.62 130 TYR A N 1
ATOM 1029 C CA . TYR A 1 130 ? 9.419 -1.530 -0.619 1.00 93.62 130 TYR A CA 1
ATOM 1030 C C . TYR A 1 130 ? 9.032 -0.204 -1.272 1.00 93.62 130 TYR A C 1
ATOM 1032 O O . TYR A 1 130 ? 8.597 -0.196 -2.422 1.00 93.62 130 TYR A O 1
ATOM 1040 N N . SER A 1 131 ? 9.284 0.923 -0.602 1.00 94.06 131 SER A N 1
ATOM 1041 C CA . SER A 1 131 ? 9.111 2.268 -1.166 1.00 94.06 131 SER A CA 1
ATOM 1042 C C . SER A 1 131 ? 9.938 2.469 -2.437 1.00 94.06 131 SER A C 1
ATOM 1044 O O . SER A 1 131 ? 9.417 2.915 -3.462 1.00 94.06 131 SER A O 1
ATOM 1046 N N . LYS A 1 132 ? 11.212 2.056 -2.422 1.00 95.38 132 LYS A N 1
ATOM 1047 C CA . LYS A 1 132 ? 12.084 2.121 -3.607 1.00 95.38 132 LYS A CA 1
ATOM 1048 C C . LYS A 1 132 ? 11.569 1.262 -4.756 1.00 95.38 132 LYS A C 1
ATOM 1050 O O . LYS A 1 132 ? 11.510 1.720 -5.896 1.00 95.38 132 LYS A O 1
ATOM 1055 N N . GLN A 1 133 ? 11.154 0.032 -4.459 1.00 97.12 133 GLN A N 1
ATOM 1056 C CA . GLN A 1 133 ? 10.590 -0.878 -5.451 1.00 97.12 133 GLN A CA 1
ATOM 1057 C C . GLN A 1 133 ? 9.303 -0.319 -6.061 1.00 97.12 133 GLN A C 1
ATOM 1059 O O . GLN A 1 133 ? 9.171 -0.266 -7.284 1.00 97.12 133 GLN A O 1
ATOM 1064 N N . ALA A 1 134 ? 8.375 0.138 -5.226 1.00 97.00 134 ALA A N 1
ATOM 1065 C CA . ALA A 1 134 ? 7.109 0.706 -5.660 1.00 97.00 134 ALA A CA 1
ATOM 1066 C C . ALA A 1 134 ? 7.311 1.931 -6.551 1.00 97.00 134 ALA A C 1
ATOM 1068 O O . ALA A 1 134 ? 6.708 2.013 -7.623 1.00 97.00 134 ALA A O 1
ATOM 1069 N N . LYS A 1 135 ? 8.210 2.842 -6.162 1.00 97.38 135 LYS A N 1
ATOM 1070 C CA . LYS A 1 135 ? 8.545 4.024 -6.959 1.00 97.38 135 LYS A CA 1
ATOM 1071 C C . LYS A 1 135 ? 9.154 3.639 -8.305 1.00 97.38 135 LYS A C 1
ATOM 1073 O O . LYS A 1 135 ? 8.655 4.077 -9.338 1.00 97.38 135 LYS A O 1
ATOM 1078 N N . ALA A 1 136 ? 10.165 2.773 -8.312 1.00 97.94 136 ALA A N 1
ATOM 1079 C CA . ALA A 1 136 ? 10.813 2.296 -9.531 1.00 97.94 136 ALA A CA 1
ATOM 1080 C C . ALA A 1 136 ? 9.820 1.682 -10.533 1.00 97.94 136 ALA A C 1
ATOM 1082 O O . ALA A 1 136 ? 9.844 1.992 -11.725 1.00 97.94 136 ALA A O 1
ATOM 1083 N N . TYR A 1 137 ? 8.919 0.828 -10.048 1.00 98.31 137 TYR A N 1
ATOM 1084 C CA . TYR A 1 137 ? 7.948 0.144 -10.898 1.00 98.31 137 TYR A CA 1
ATOM 1085 C C . TYR A 1 137 ? 6.856 1.103 -11.381 1.00 98.31 137 TYR A C 1
ATOM 1087 O O . TYR A 1 137 ? 6.413 0.986 -12.519 1.00 98.31 137 TYR A O 1
ATOM 1095 N N . SER A 1 138 ? 6.469 2.085 -10.564 1.00 98.19 138 SER A N 1
ATOM 1096 C CA . SER A 1 138 ? 5.510 3.132 -10.944 1.00 98.19 138 SER A CA 1
ATOM 1097 C C . SER A 1 138 ? 6.080 4.063 -12.018 1.00 98.19 138 SER A C 1
ATOM 1099 O O . SER A 1 138 ? 5.400 4.381 -12.991 1.00 98.19 138 SER A O 1
ATOM 1101 N N . LEU A 1 139 ? 7.361 4.430 -11.917 1.00 98.38 139 LEU A N 1
ATOM 1102 C CA . LEU A 1 139 ? 8.067 5.174 -12.965 1.00 98.38 139 LEU A CA 1
ATOM 1103 C C . LEU A 1 139 ? 8.124 4.370 -14.273 1.00 98.38 139 LEU A C 1
ATOM 1105 O O . LEU A 1 139 ? 7.862 4.906 -15.347 1.00 98.38 139 LEU A O 1
ATOM 1109 N N . ALA A 1 140 ? 8.400 3.065 -14.193 1.00 97.88 140 ALA A N 1
ATOM 1110 C CA . ALA A 1 140 ? 8.396 2.196 -15.368 1.00 97.88 140 ALA A CA 1
ATOM 1111 C C . ALA A 1 140 ? 6.994 2.067 -15.992 1.00 97.88 140 ALA A C 1
ATOM 1113 O O . ALA A 1 140 ? 6.865 2.145 -17.212 1.00 97.88 140 ALA A O 1
ATOM 1114 N N . TYR A 1 141 ? 5.953 1.913 -15.170 1.00 96.62 141 TYR A N 1
ATOM 1115 C CA . TYR A 1 141 ? 4.554 1.827 -15.605 1.00 96.62 141 TYR A CA 1
ATOM 1116 C C . TYR A 1 141 ? 4.091 3.086 -16.353 1.00 96.62 141 TYR A C 1
ATOM 1118 O O . TYR A 1 141 ? 3.333 3.005 -17.314 1.00 96.62 141 TYR A O 1
ATOM 1126 N N . THR A 1 142 ? 4.583 4.252 -15.938 1.00 95.88 142 THR A N 1
ATOM 1127 C CA . THR A 1 142 ? 4.200 5.565 -16.488 1.00 95.88 142 THR A CA 1
ATOM 1128 C C . THR A 1 142 ? 5.080 6.016 -17.653 1.00 95.88 142 THR A C 1
ATOM 1130 O O . THR A 1 142 ? 4.947 7.132 -18.149 1.00 95.88 142 THR A O 1
ATOM 1133 N N . GLY A 1 143 ? 5.992 5.158 -18.121 1.00 95.62 143 GLY A N 1
ATOM 1134 C CA . GLY A 1 143 ? 6.871 5.465 -19.251 1.00 95.62 143 GLY A CA 1
ATOM 1135 C C . GLY A 1 143 ? 8.098 6.315 -18.903 1.00 95.62 143 GLY A C 1
ATOM 1136 O O . GLY A 1 143 ? 8.864 6.673 -19.797 1.00 95.62 143 GLY A O 1
ATOM 1137 N N . ARG A 1 144 ? 8.332 6.624 -17.622 1.00 97.06 144 ARG A N 1
ATOM 1138 C CA . ARG A 1 144 ? 9.482 7.411 -17.136 1.00 97.06 144 ARG A CA 1
ATOM 1139 C C . ARG A 1 144 ? 10.720 6.523 -16.991 1.00 97.06 144 ARG A C 1
ATOM 1141 O O . ARG A 1 144 ? 11.235 6.301 -15.897 1.00 97.06 144 ARG A O 1
ATOM 1148 N N . PHE A 1 145 ? 11.168 5.956 -18.110 1.00 96.62 145 PHE A N 1
ATOM 1149 C CA . PHE A 1 145 ? 12.122 4.845 -18.125 1.00 96.62 145 PHE A CA 1
ATOM 1150 C C . PHE A 1 145 ? 13.500 5.184 -17.553 1.00 96.62 145 PHE A C 1
ATOM 1152 O O . PHE A 1 145 ? 14.036 4.383 -16.789 1.00 96.62 145 PHE A O 1
ATOM 1159 N N . ASP A 1 146 ? 14.058 6.356 -17.859 1.00 96.56 146 ASP A N 1
ATOM 1160 C CA . ASP A 1 146 ? 15.378 6.747 -17.345 1.00 96.56 146 ASP A CA 1
ATOM 1161 C C . ASP A 1 146 ? 15.373 6.870 -15.814 1.00 96.56 146 ASP A C 1
ATOM 1163 O O . ASP A 1 146 ? 16.273 6.379 -15.129 1.00 96.56 146 ASP A O 1
ATOM 1167 N N . GLU A 1 147 ? 14.308 7.450 -15.262 1.00 97.88 147 GLU A N 1
ATOM 1168 C CA . GLU A 1 147 ? 14.117 7.576 -13.817 1.00 97.88 147 GLU A CA 1
ATOM 1169 C C . GLU A 1 147 ? 13.855 6.217 -13.166 1.00 97.88 147 GLU A C 1
ATOM 1171 O O . GLU A 1 147 ? 14.403 5.924 -12.104 1.00 97.88 147 GLU A O 1
ATOM 1176 N N . ALA A 1 148 ? 13.080 5.350 -13.825 1.00 98.12 148 ALA A N 1
ATOM 1177 C CA . ALA A 1 148 ? 12.871 3.981 -13.373 1.00 98.12 148 ALA A CA 1
ATOM 1178 C C . ALA A 1 148 ? 14.192 3.202 -13.300 1.00 98.12 148 ALA A C 1
ATOM 1180 O O . ALA A 1 148 ? 14.442 2.509 -12.317 1.00 98.12 148 ALA A O 1
ATOM 1181 N N . ILE A 1 149 ? 15.067 3.335 -14.304 1.00 98.00 149 ILE A N 1
ATOM 1182 C CA . ILE A 1 149 ? 16.392 2.698 -14.318 1.00 98.00 149 ILE A CA 1
ATOM 1183 C C . ILE A 1 149 ? 17.248 3.201 -13.150 1.00 98.00 149 ILE A C 1
ATOM 1185 O O . ILE A 1 149 ? 17.896 2.393 -12.479 1.00 98.00 149 ILE A O 1
ATOM 1189 N N . ALA A 1 150 ? 17.244 4.510 -12.887 1.00 97.12 150 ALA A N 1
ATOM 1190 C CA . ALA A 1 150 ? 17.983 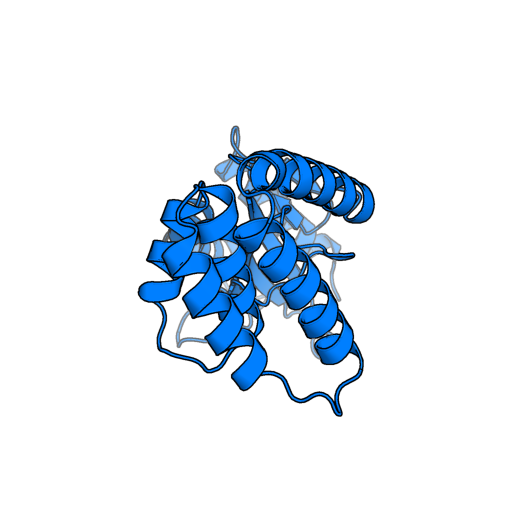5.097 -11.773 1.00 97.12 150 ALA A CA 1
ATOM 1191 C C . ALA A 1 150 ? 17.464 4.602 -10.410 1.00 97.12 150 ALA A C 1
ATOM 1193 O O . ALA A 1 150 ? 18.256 4.190 -9.558 1.00 97.12 150 ALA A O 1
ATOM 1194 N N . GLU A 1 151 ? 16.143 4.568 -10.212 1.00 97.12 151 GLU A N 1
ATOM 1195 C CA . GLU A 1 151 ? 15.549 4.090 -8.959 1.00 97.12 151 GLU A CA 1
ATOM 1196 C C . GLU A 1 151 ? 15.737 2.572 -8.782 1.00 97.12 151 GLU A C 1
ATOM 1198 O O . GLU A 1 151 ? 16.023 2.127 -7.675 1.00 97.12 151 GLU A O 1
ATOM 1203 N N . LEU A 1 152 ? 15.693 1.768 -9.856 1.00 97.81 152 LEU A N 1
ATOM 1204 C CA . LEU A 1 152 ? 16.026 0.334 -9.807 1.00 97.81 152 LEU A CA 1
ATOM 1205 C C . LEU A 1 152 ? 17.487 0.097 -9.412 1.00 97.81 152 LEU A C 1
ATOM 1207 O O . LEU A 1 152 ? 17.773 -0.815 -8.637 1.00 97.81 152 LEU A O 1
ATOM 1211 N N . ALA A 1 153 ? 18.419 0.920 -9.898 1.00 96.31 153 ALA A N 1
ATOM 1212 C CA . ALA A 1 153 ? 19.811 0.853 -9.460 1.00 96.31 153 ALA A CA 1
ATOM 1213 C C . ALA A 1 153 ? 19.944 1.199 -7.965 1.00 96.31 153 ALA A C 1
ATOM 1215 O O . ALA A 1 153 ? 20.649 0.503 -7.234 1.00 96.31 153 ALA A O 1
ATOM 1216 N N . SER A 1 154 ? 19.225 2.225 -7.493 1.00 94.81 154 SER A N 1
ATOM 1217 C CA . SER A 1 154 ? 19.189 2.585 -6.070 1.00 94.81 154 SER A CA 1
ATOM 1218 C C . SER A 1 154 ? 18.569 1.485 -5.202 1.00 94.81 154 SER A C 1
ATOM 1220 O O . SER A 1 154 ? 19.107 1.180 -4.139 1.00 94.81 154 SER A O 1
ATOM 1222 N N . LEU A 1 155 ? 17.484 0.854 -5.664 1.00 96.56 155 LEU A N 1
ATOM 1223 C CA . LEU A 1 155 ? 16.861 -0.301 -5.019 1.00 96.56 155 LEU A CA 1
ATOM 1224 C C . LEU A 1 155 ? 17.877 -1.425 -4.835 1.00 96.56 155 LEU A C 1
ATOM 1226 O O . LEU A 1 155 ? 18.063 -1.878 -3.712 1.00 96.56 155 LEU A O 1
ATOM 1230 N N . LYS A 1 156 ? 18.563 -1.841 -5.907 1.00 96.56 156 LYS A N 1
ATOM 1231 C CA . LYS A 1 156 ? 19.535 -2.945 -5.851 1.00 96.56 156 LYS A CA 1
ATOM 1232 C C . LYS A 1 156 ? 20.663 -2.688 -4.847 1.00 96.56 156 LYS A C 1
ATOM 1234 O O . LYS A 1 156 ? 21.092 -3.619 -4.178 1.00 96.56 156 LYS A O 1
ATOM 1239 N N . LEU A 1 157 ? 21.107 -1.436 -4.691 1.00 95.19 157 LEU A N 1
ATOM 1240 C CA . LEU A 1 157 ? 22.108 -1.061 -3.680 1.00 95.19 157 LEU A CA 1
ATOM 1241 C C . LEU A 1 157 ? 21.595 -1.171 -2.234 1.00 95.19 157 LEU A C 1
ATOM 1243 O O . LEU A 1 157 ? 22.403 -1.312 -1.320 1.00 95.19 157 LEU A O 1
ATOM 1247 N N . ALA A 1 158 ? 20.280 -1.091 -2.020 1.00 94.38 158 ALA A N 1
ATOM 1248 C CA . ALA A 1 158 ? 19.657 -1.197 -0.702 1.00 94.38 158 ALA A CA 1
ATOM 1249 C C . ALA A 1 158 ? 19.315 -2.646 -0.297 1.00 94.38 158 ALA A C 1
ATOM 1251 O O . ALA A 1 158 ? 18.954 -2.881 0.855 1.00 94.38 158 ALA A O 1
ATOM 1252 N N . LEU A 1 159 ? 19.403 -3.613 -1.219 1.00 96.06 159 LEU A N 1
ATOM 1253 C CA . LEU A 1 159 ? 19.076 -5.014 -0.946 1.00 96.06 159 LEU A CA 1
ATOM 1254 C C . LEU A 1 159 ? 20.224 -5.728 -0.218 1.00 96.06 159 LEU A C 1
ATOM 1256 O O . LEU A 1 159 ? 21.371 -5.711 -0.663 1.00 96.06 159 LEU A O 1
ATOM 1260 N N . ASP A 1 160 ? 19.896 -6.447 0.857 1.00 95.88 160 ASP A N 1
ATOM 1261 C CA . ASP A 1 160 ? 20.785 -7.440 1.463 1.00 95.88 160 ASP A CA 1
ATOM 1262 C C . ASP A 1 160 ? 20.517 -8.819 0.848 1.00 95.88 160 ASP A C 1
ATOM 1264 O O . ASP A 1 160 ? 19.564 -9.514 1.200 1.00 95.88 160 ASP A O 1
ATOM 1268 N N . LEU A 1 161 ? 21.390 -9.246 -0.066 1.00 96.62 161 LEU A N 1
ATOM 1269 C CA . LEU A 1 161 ? 21.253 -10.522 -0.779 1.00 96.62 161 LEU A CA 1
ATOM 1270 C C . LEU A 1 161 ? 21.463 -11.761 0.110 1.00 96.62 161 LEU A C 1
ATOM 1272 O O . LEU A 1 161 ? 21.286 -12.886 -0.358 1.00 96.62 161 LEU A O 1
ATOM 1276 N N . LYS A 1 162 ? 21.807 -11.591 1.393 1.00 97.25 162 LYS A N 1
ATOM 1277 C CA . LYS A 1 162 ? 21.762 -12.684 2.378 1.00 97.25 162 LYS A CA 1
ATOM 1278 C C . LYS A 1 162 ? 20.334 -13.003 2.814 1.00 97.25 162 LYS A C 1
ATOM 1280 O O . LYS A 1 162 ? 20.092 -14.080 3.357 1.00 97.25 162 LYS A O 1
ATOM 1285 N N . VAL A 1 163 ? 19.394 -12.086 2.589 1.00 95.94 163 VAL A N 1
ATOM 1286 C CA . VAL A 1 163 ? 17.985 -12.232 2.945 1.00 95.94 163 VAL A CA 1
ATOM 1287 C C . VAL A 1 163 ? 17.226 -12.858 1.763 1.00 95.94 163 VAL A C 1
ATOM 1289 O O . VAL A 1 163 ? 17.089 -12.217 0.719 1.00 95.94 163 VAL A O 1
ATOM 1292 N N . PRO A 1 164 ? 16.680 -14.087 1.887 1.00 96.50 164 PRO A N 1
ATOM 1293 C CA . PRO A 1 164 ? 16.137 -14.824 0.739 1.00 96.50 164 PRO A CA 1
ATOM 1294 C C . PRO A 1 164 ? 15.031 -14.102 -0.039 1.00 96.50 164 PRO A C 1
ATOM 1296 O O . PRO A 1 164 ? 14.993 -14.171 -1.264 1.00 96.50 164 PRO A O 1
ATOM 1299 N N . TRP A 1 165 ? 14.137 -13.380 0.643 1.00 93.81 165 TRP A N 1
ATOM 1300 C CA . TRP A 1 165 ? 13.064 -12.647 -0.037 1.00 93.81 165 TRP A CA 1
ATOM 1301 C C . TRP A 1 165 ? 13.582 -11.422 -0.807 1.00 93.81 165 TRP A C 1
ATOM 1303 O O . TRP A 1 165 ? 13.005 -11.062 -1.831 1.00 93.81 165 TRP A O 1
ATOM 1313 N N . MET A 1 166 ? 14.701 -10.821 -0.385 1.00 96.00 166 MET A N 1
ATOM 1314 C CA . MET A 1 166 ? 15.332 -9.711 -1.108 1.00 96.00 166 MET A CA 1
ATOM 1315 C C . MET A 1 166 ? 15.997 -10.181 -2.405 1.00 96.00 166 MET A C 1
ATOM 1317 O O . MET A 1 166 ? 15.991 -9.445 -3.387 1.00 96.00 166 MET A O 1
ATOM 1321 N N . VAL A 1 167 ? 16.477 -11.429 -2.465 1.00 97.31 167 VAL A N 1
ATOM 1322 C CA . VAL A 1 167 ? 16.978 -12.036 -3.714 1.00 97.31 167 VAL A CA 1
ATOM 1323 C C . VAL A 1 167 ? 15.875 -12.101 -4.777 1.00 97.31 167 VAL A C 1
ATOM 1325 O O . VAL A 1 167 ? 16.129 -11.862 -5.955 1.00 97.31 167 VAL A O 1
ATOM 1328 N N . VAL A 1 168 ? 14.629 -12.369 -4.377 1.00 95.88 168 VAL A N 1
ATOM 1329 C CA . VAL A 1 168 ? 13.485 -12.376 -5.305 1.00 95.88 168 VAL A CA 1
ATOM 1330 C C . VAL A 1 168 ? 13.206 -10.971 -5.851 1.00 95.88 168 VAL A C 1
ATOM 1332 O O . VAL A 1 168 ? 12.889 -10.823 -7.033 1.00 95.88 168 VAL A O 1
ATOM 1335 N N . ILE A 1 169 ? 13.340 -9.935 -5.016 1.00 96.50 169 ILE A N 1
ATOM 1336 C CA . ILE A 1 169 ? 13.222 -8.537 -5.459 1.00 96.50 169 ILE A CA 1
ATOM 1337 C C . ILE A 1 169 ? 14.338 -8.200 -6.449 1.00 96.50 169 ILE A C 1
ATOM 1339 O O . ILE A 1 169 ? 14.049 -7.633 -7.501 1.00 96.50 169 ILE A O 1
ATOM 1343 N N . ASP A 1 170 ? 15.576 -8.601 -6.154 1.00 98.00 170 ASP A N 1
ATOM 1344 C CA . ASP A 1 170 ? 16.739 -8.366 -7.012 1.00 98.00 170 ASP A CA 1
ATOM 1345 C C . ASP A 1 170 ? 16.553 -8.966 -8.414 1.00 98.00 170 ASP A C 1
ATOM 1347 O O . ASP A 1 170 ? 16.672 -8.268 -9.422 1.00 98.00 170 ASP A O 1
ATOM 1351 N N . GLN A 1 171 ? 16.137 -10.234 -8.483 1.00 97.25 171 GLN A N 1
ATOM 1352 C CA . GLN A 1 171 ? 15.878 -10.932 -9.746 1.00 97.25 171 GLN A CA 1
ATOM 1353 C C . GLN A 1 171 ? 14.773 -10.261 -10.572 1.00 97.25 171 GLN A C 1
ATOM 1355 O O . GLN A 1 171 ? 14.878 -10.150 -11.794 1.00 97.25 171 GLN A O 1
ATOM 1360 N N . ARG A 1 172 ? 13.698 -9.797 -9.925 1.00 96.69 172 ARG A N 1
ATOM 1361 C CA . ARG A 1 172 ? 12.608 -9.084 -10.613 1.00 96.69 172 ARG A CA 1
ATOM 1362 C C . ARG A 1 172 ? 13.047 -7.695 -11.075 1.00 96.69 172 ARG A C 1
ATOM 1364 O O . ARG A 1 172 ? 12.666 -7.272 -12.165 1.00 96.69 172 ARG A O 1
ATOM 1371 N N . ALA A 1 173 ? 13.857 -7.001 -10.274 1.00 97.50 173 ALA A N 1
ATOM 1372 C CA . ALA A 1 173 ? 14.458 -5.729 -10.656 1.00 97.50 173 ALA A CA 1
ATOM 1373 C C . ALA A 1 173 ? 15.352 -5.890 -11.896 1.00 97.50 173 ALA A C 1
ATOM 1375 O O . ALA A 1 173 ? 15.259 -5.070 -12.806 1.00 97.50 173 ALA A O 1
ATOM 1376 N N . ASP A 1 174 ? 16.128 -6.974 -11.991 1.00 97.56 174 ASP A N 1
ATOM 1377 C CA . ASP A 1 174 ? 16.928 -7.282 -13.184 1.00 97.56 174 ASP A CA 1
ATOM 1378 C C . ASP A 1 174 ? 16.076 -7.553 -14.421 1.00 97.56 174 ASP A C 1
ATOM 1380 O O . ASP A 1 174 ? 16.355 -7.004 -15.487 1.00 97.56 174 ASP A O 1
ATOM 1384 N N . GLN A 1 175 ? 14.999 -8.332 -14.285 1.00 95.94 175 GLN A N 1
ATOM 1385 C CA . GLN A 1 175 ? 14.063 -8.572 -15.389 1.00 95.94 175 GLN A CA 1
ATOM 1386 C C . GLN A 1 175 ? 13.464 -7.264 -15.919 1.00 95.94 175 GLN A C 1
ATOM 1388 O O . GLN A 1 175 ? 13.356 -7.075 -17.133 1.00 95.94 175 GLN A O 1
ATOM 1393 N N . LEU A 1 176 ? 13.082 -6.352 -15.021 1.00 97.38 176 LEU A N 1
ATOM 1394 C CA . LEU A 1 176 ? 12.531 -5.060 -15.412 1.00 97.38 176 LEU A CA 1
ATOM 1395 C C . LEU A 1 176 ? 13.601 -4.147 -16.030 1.00 97.38 176 LEU A C 1
ATOM 1397 O O . LEU A 1 176 ? 13.338 -3.529 -17.058 1.00 97.38 176 LEU A O 1
ATOM 1401 N N . LEU A 1 177 ? 14.810 -4.096 -15.462 1.00 97.00 177 LEU A N 1
ATOM 1402 C CA . LEU A 1 177 ? 15.942 -3.347 -16.021 1.00 97.00 177 LEU A CA 1
ATOM 1403 C C . LEU A 1 177 ? 16.299 -3.816 -17.434 1.00 97.00 177 LEU A C 1
ATOM 1405 O O . LEU A 1 177 ? 16.550 -2.995 -18.317 1.00 97.00 177 LEU A O 1
ATOM 1409 N N . GLU A 1 178 ? 16.335 -5.128 -17.659 1.00 96.06 178 GLU A N 1
ATOM 1410 C CA . GLU A 1 178 ? 16.602 -5.697 -18.976 1.00 96.06 178 GLU A CA 1
ATOM 1411 C C . GLU A 1 178 ? 15.520 -5.291 -19.982 1.00 96.06 178 GLU A C 1
ATOM 1413 O O . GLU A 1 178 ? 15.846 -4.856 -21.091 1.00 96.06 178 GLU A O 1
ATOM 1418 N N . LEU A 1 179 ? 14.248 -5.369 -19.581 1.00 95.62 179 LEU A N 1
ATOM 1419 C CA . LEU A 1 179 ? 13.123 -4.980 -20.424 1.00 95.62 179 LEU A CA 1
ATOM 1420 C C . LEU A 1 179 ? 13.162 -3.486 -20.769 1.00 95.62 179 LEU A C 1
ATOM 1422 O O . LEU A 1 179 ? 13.055 -3.135 -21.941 1.00 95.62 179 LEU A O 1
ATOM 1426 N N . LEU A 1 180 ? 13.402 -2.624 -19.777 1.00 96.56 180 LEU A N 1
ATOM 1427 C CA . LEU A 1 180 ? 13.538 -1.175 -19.958 1.00 96.56 180 LEU A CA 1
ATOM 1428 C C . LEU A 1 180 ? 14.664 -0.816 -20.934 1.00 96.56 180 LEU A C 1
ATOM 1430 O O . LEU A 1 180 ? 14.521 0.122 -21.707 1.00 96.56 180 LEU A O 1
ATOM 1434 N N . ARG A 1 181 ? 15.774 -1.562 -20.932 1.00 94.19 181 ARG A N 1
ATOM 1435 C CA . ARG A 1 181 ? 16.925 -1.287 -21.809 1.00 94.19 181 ARG A CA 1
ATOM 1436 C C . ARG A 1 181 ? 16.762 -1.837 -23.221 1.00 94.19 181 ARG A C 1
ATOM 1438 O O . ARG A 1 181 ? 17.224 -1.212 -24.170 1.00 94.19 181 ARG A O 1
ATOM 1445 N N . LYS A 1 182 ? 16.177 -3.028 -23.366 1.00 94.00 182 LYS A N 1
ATOM 1446 C CA . LYS A 1 182 ? 16.137 -3.750 -24.650 1.00 94.00 182 LYS A CA 1
ATOM 1447 C C . LYS A 1 182 ? 14.832 -3.562 -25.409 1.00 94.00 182 LYS A C 1
ATOM 1449 O O . LYS A 1 182 ? 14.841 -3.574 -26.635 1.00 94.00 182 LYS A O 1
ATOM 1454 N N . ASN A 1 183 ? 13.715 -3.444 -24.699 1.00 91.50 183 ASN A N 1
ATOM 1455 C CA . ASN A 1 183 ? 12.394 -3.348 -25.305 1.00 91.50 183 ASN A CA 1
ATOM 1456 C C . ASN A 1 183 ? 11.416 -2.544 -24.421 1.00 91.50 183 ASN A C 1
ATOM 1458 O O . ASN A 1 183 ? 10.472 -3.115 -23.860 1.00 91.50 183 ASN A O 1
ATOM 1462 N N . PRO A 1 184 ? 11.604 -1.212 -24.320 1.00 88.25 184 PRO A N 1
ATOM 1463 C CA . PRO A 1 184 ? 10.738 -0.357 -23.509 1.00 88.25 184 PRO A CA 1
ATOM 1464 C C . PRO A 1 184 ? 9.255 -0.453 -23.898 1.00 88.25 184 PRO A C 1
ATOM 1466 O O . PRO A 1 184 ? 8.375 -0.336 -23.047 1.00 88.25 184 PRO A O 1
ATOM 1469 N N . SER A 1 185 ? 8.962 -0.729 -25.175 1.00 89.00 185 SER A N 1
ATOM 1470 C CA . SER A 1 185 ? 7.586 -0.835 -25.678 1.00 89.00 185 SER A CA 1
ATOM 1471 C C . SER A 1 185 ? 6.775 -1.973 -25.039 1.00 89.00 185 SER A C 1
ATOM 1473 O O . SER A 1 185 ? 5.552 -1.877 -24.951 1.00 89.00 185 SER A O 1
ATOM 1475 N N . SER A 1 186 ? 7.441 -3.009 -24.515 1.00 92.50 186 SER A N 1
ATOM 1476 C CA . SER A 1 186 ? 6.794 -4.156 -23.861 1.00 92.50 186 SER A CA 1
ATOM 1477 C C . SER A 1 186 ? 6.643 -4.009 -22.340 1.00 92.50 186 SER A C 1
ATOM 1479 O O . SER A 1 186 ? 6.043 -4.877 -21.703 1.00 92.50 186 SER A O 1
ATOM 1481 N N . VAL A 1 187 ? 7.139 -2.924 -21.729 1.00 94.50 187 VAL A N 1
ATOM 1482 C CA . VAL A 1 187 ? 7.049 -2.705 -20.270 1.00 94.50 187 VAL A CA 1
ATOM 1483 C C . VAL A 1 187 ? 5.595 -2.638 -19.811 1.00 94.50 187 VAL A C 1
ATOM 1485 O O . VAL A 1 187 ? 5.214 -3.339 -18.876 1.00 94.50 187 VAL A O 1
ATOM 1488 N N . ASN A 1 188 ? 4.752 -1.884 -20.517 1.00 91.62 188 ASN A N 1
ATOM 1489 C CA . ASN A 1 188 ? 3.335 -1.741 -20.167 1.00 91.62 188 ASN A CA 1
ATOM 1490 C C . ASN A 1 188 ? 2.581 -3.074 -20.224 1.00 91.62 188 ASN A C 1
ATOM 1492 O O . ASN A 1 188 ? 1.721 -3.342 -19.386 1.00 91.62 188 ASN A O 1
ATOM 1496 N N . GLU A 1 189 ? 2.907 -3.932 -21.191 1.00 94.44 189 GLU A N 1
ATOM 1497 C CA . GLU A 1 189 ? 2.328 -5.273 -21.273 1.00 94.44 189 GLU A CA 1
ATOM 1498 C C . GLU A 1 189 ? 2.762 -6.130 -20.079 1.00 94.44 189 GLU A C 1
ATOM 1500 O O . GLU A 1 189 ? 1.918 -6.721 -19.402 1.00 94.44 189 GLU A O 1
ATOM 1505 N N . LYS A 1 190 ? 4.061 -6.127 -19.751 1.00 95.44 190 LYS A N 1
ATOM 1506 C CA . LYS A 1 190 ? 4.598 -6.850 -18.593 1.00 95.44 190 LYS A CA 1
ATOM 1507 C C . LYS A 1 190 ? 3.945 -6.403 -17.283 1.00 95.44 190 LYS A C 1
ATOM 1509 O O . LYS A 1 190 ? 3.547 -7.252 -16.486 1.00 95.44 190 LYS A O 1
ATOM 1514 N N . MET A 1 191 ? 3.773 -5.097 -17.089 1.00 95.88 191 MET A N 1
ATOM 1515 C CA . MET A 1 191 ? 3.130 -4.542 -15.898 1.00 95.88 191 MET A CA 1
ATOM 1516 C C . MET A 1 191 ? 1.646 -4.911 -15.791 1.00 95.88 191 MET A C 1
ATOM 1518 O O . MET A 1 191 ? 1.158 -5.193 -14.695 1.00 95.88 191 MET A O 1
ATOM 1522 N N . LYS A 1 192 ? 0.920 -4.963 -16.915 1.00 95.06 192 LYS A N 1
ATOM 1523 C CA . LYS A 1 192 ? -0.477 -5.432 -16.947 1.00 95.06 192 LYS A CA 1
ATOM 1524 C C . LYS A 1 192 ? -0.587 -6.911 -16.583 1.00 95.06 192 LYS A C 1
ATOM 1526 O O . LYS A 1 192 ? -1.484 -7.284 -15.826 1.00 95.06 192 LYS A O 1
ATOM 1531 N N . VAL A 1 193 ? 0.331 -7.743 -17.081 1.00 96.62 193 VAL A N 1
ATOM 1532 C CA . VAL A 1 193 ? 0.406 -9.166 -16.710 1.00 96.62 193 VAL A CA 1
ATOM 1533 C C . VAL A 1 193 ? 0.641 -9.305 -15.209 1.00 96.62 193 VAL A C 1
ATOM 1535 O O . VAL A 1 193 ? -0.131 -9.987 -14.537 1.00 96.62 193 VAL A O 1
ATOM 1538 N N . TRP A 1 194 ? 1.633 -8.598 -14.663 1.00 97.31 194 TRP A N 1
ATOM 1539 C CA . TRP A 1 194 ? 1.900 -8.597 -13.225 1.00 97.31 194 TRP A CA 1
ATOM 1540 C C . TRP A 1 194 ? 0.711 -8.105 -12.402 1.00 97.31 194 TRP A C 1
ATOM 1542 O O . TRP A 1 194 ? 0.341 -8.773 -11.444 1.00 97.31 194 TRP A O 1
ATOM 1552 N N . SER A 1 195 ? 0.043 -7.029 -12.823 1.00 96.81 195 SER A N 1
ATOM 1553 C CA . SER A 1 195 ? -1.166 -6.523 -12.157 1.00 96.81 195 SER A CA 1
ATOM 1554 C C . SER A 1 195 ? -2.254 -7.585 -12.049 1.00 96.81 195 SER A C 1
ATOM 1556 O O . SER A 1 195 ? -2.824 -7.797 -10.978 1.00 96.81 195 SER A O 1
ATOM 1558 N N . LYS A 1 196 ? -2.524 -8.290 -13.154 1.00 96.25 196 LYS A N 1
ATOM 1559 C CA . LYS A 1 196 ? -3.535 -9.350 -13.202 1.00 96.25 196 LYS A CA 1
ATOM 1560 C C . LYS A 1 196 ? -3.150 -10.545 -12.330 1.00 96.25 196 LYS A C 1
ATOM 1562 O O . LYS A 1 196 ? -4.003 -11.083 -11.627 1.00 96.25 196 LYS A O 1
ATOM 1567 N N . GLU A 1 197 ? -1.888 -10.966 -12.378 1.00 96.44 197 GLU A N 1
ATOM 1568 C CA . GLU A 1 197 ? -1.385 -12.068 -11.557 1.00 96.44 197 GLU A CA 1
ATOM 1569 C C . GLU A 1 197 ? -1.455 -11.747 -10.064 1.00 96.44 197 GLU A C 1
ATOM 1571 O O . GLU A 1 197 ? -1.976 -12.557 -9.299 1.00 96.44 197 GLU A O 1
ATOM 1576 N N . THR A 1 198 ? -0.966 -10.573 -9.653 1.00 96.75 198 THR A N 1
ATOM 1577 C CA . THR A 1 198 ? -1.016 -10.118 -8.260 1.00 96.75 198 THR A CA 1
ATOM 1578 C C . THR A 1 198 ? -2.458 -10.089 -7.780 1.00 96.75 198 THR A C 1
ATOM 1580 O O . THR A 1 198 ? -2.780 -10.752 -6.799 1.00 96.75 198 THR A O 1
ATOM 1583 N N . LEU A 1 199 ? -3.359 -9.429 -8.517 1.00 95.31 199 LEU A N 1
ATOM 1584 C CA . LEU A 1 199 ? -4.775 -9.363 -8.154 1.00 95.31 199 LEU A CA 1
ATOM 1585 C C . LEU A 1 199 ? -5.402 -10.758 -7.987 1.00 95.31 199 LEU A C 1
ATOM 1587 O O . LEU A 1 199 ? -6.122 -11.000 -7.019 1.00 95.31 199 LEU A O 1
ATOM 1591 N N . GLY A 1 200 ? -5.088 -11.694 -8.888 1.00 95.19 200 GLY A N 1
ATOM 1592 C CA . GLY A 1 200 ? -5.551 -13.080 -8.795 1.00 95.19 200 GLY A CA 1
ATOM 1593 C C . GLY A 1 200 ? -5.036 -13.825 -7.556 1.00 95.19 200 GLY A C 1
ATOM 1594 O O . GLY A 1 200 ? -5.754 -14.661 -7.005 1.00 95.19 200 GLY A O 1
ATOM 1595 N N . ARG A 1 201 ? -3.822 -13.511 -7.084 1.00 95.06 201 ARG A N 1
ATOM 1596 C CA . ARG A 1 201 ? -3.235 -14.095 -5.863 1.00 95.06 201 ARG A CA 1
ATOM 1597 C C . ARG A 1 201 ? -3.824 -13.508 -4.583 1.00 95.06 201 ARG A C 1
ATOM 1599 O O . ARG A 1 201 ? -4.025 -14.262 -3.634 1.00 95.06 201 ARG A O 1
ATOM 1606 N N . LEU A 1 202 ? -4.157 -12.212 -4.574 1.00 91.50 202 LEU A N 1
ATOM 1607 C CA . LEU A 1 202 ? -4.705 -11.528 -3.394 1.00 91.50 202 LEU A CA 1
ATOM 1608 C C . LEU A 1 202 ? -6.085 -12.049 -2.973 1.00 91.50 202 LEU A C 1
ATOM 1610 O O . LEU A 1 202 ? -6.482 -11.850 -1.826 1.00 91.50 202 LEU A O 1
ATOM 1614 N N . LYS A 1 203 ? -6.807 -12.734 -3.876 1.00 83.31 203 LYS A N 1
ATOM 1615 C CA . LYS A 1 203 ? -8.147 -13.293 -3.626 1.00 83.31 203 LYS A CA 1
ATOM 1616 C C . LYS A 1 203 ? -9.070 -12.260 -2.972 1.00 83.31 203 LYS A C 1
ATOM 1618 O O . LYS A 1 203 ? -9.738 -12.597 -1.996 1.00 83.31 203 LYS A O 1
ATOM 1623 N N . LEU A 1 204 ? -9.066 -11.018 -3.461 1.00 82.19 204 LEU A N 1
ATOM 1624 C CA . LEU A 1 204 ? -9.963 -9.938 -3.027 1.00 82.19 204 LEU A CA 1
ATOM 1625 C C . LEU A 1 204 ? -11.401 -10.191 -3.478 1.00 82.19 204 LEU A C 1
ATOM 1627 O O . LEU A 1 204 ? -11.590 -10.799 -4.549 1.00 82.19 204 LEU A O 1
#

pLDDT: mean 94.13, std 5.53, range [59.03, 98.38]

Sequence (204 aa):
MKIKDIQSIVNRIIEELVPNFTQKGLLIVSPISDGILRGFSFEGSSFNKESFYVDVFVQPLYVPGEVIDFNLGRRILGENSSDRWELNEKNVFEKLFFAIKSQGLPVVNVETPEALCSWIDSLPPVGDVYSKQAKAYSLAYTGRFDEAIAELASLKLALDLKVPWMVVIDQRADQLLELLRKNPSSVNEKMKVWSKETLGRLKL

Secondary structure (DSSP, 8-state):
--HHHHHHHHHHHHHHHTTS-EEETTEEEPPPBTTEEEEEEEEE-SS-TTEEEEEEEEEETTS--SS---SSEEEPP-GGG--EEETTSTTHHHHHHHHIIIIIHHHHT--SHHHHHHHHHHS-----HHHHHHHHHHHHHTT-HHHHHHHHHHHHHH--TTSHHHHHHHHHHHHHHHHHHH-GGGHHHHHHHHHHHHHHHHT-

Foldseek 3Di:
DPLVLLQVLQVVLVVVVPPQWDDDRQWIWGDQAAQKIWTKGKAADPVDNQKIWIKTAIDRLLLFDQEDDRLRTDIQAFPPRHRIQGSPDVPSSVRVSVSCVPPRVVSNVCRALVSLLVVLVPDDPDLRLVSLLSNLLSCLLVLVLVVSLVSLVVSLVSADVVDPVSVVVNVVSVVLNVCSVPPSVCSNVSSVVSSVNRVVSHVD

Radius of gyration: 18.26 Å; chains: 1; bounding box: 44×28×51 Å